Protein AF-A0ABD5VX25-F1 (afdb_monomer_lite)

Sequence (306 aa):
MTEQRTPVAWLDNSLGAVPLARVFALGGTVGLLASFLFVLYDVVGTVGDPTLFYPVVLATLLSATLLSRVLDLTGALVVTALLFVTGTGWHILTLDVNVDMLTLVSNNVELLTGESVLRIRQADVWALTVVPTPVFVTWYLALREHYLGAVVAGGGMLTYVVLTGDAGTTVTLLGVVSGAVVVAFGEIEVGGWPGAADQAVVVLAVMVLVPLAVTIVPGGAASPVSFLGDDTGTMEGAVISDDSSLDIVGEVEQTAEPRFVVTSEEPRLWRTGSYDRYTGGGWIRTGGPRRLLRPMWTDHAVQPER

Organism: NCBI:txid1510225

Secondary structure (DSSP, 8-state):
--------TT-S--S----HHHHHHHHHHHHHHHHHHHHHHHHHHHHS-GGGHHHHHHHHHHHHHHHTTT--HHHHHHHHHHHHHHHHHHHHHT-SS---HHHHHHHHHHHHTT--GGGSTTHHHHHHHHTHHHHHHHHHHHHTT-HHHHHHHHHHHHHHHHHTT-S-HHHHHHHHHHHHHHHHHHHHHHH-HHHHHHHHHHHHHHHHHHHHH----TTSSPPP--SSS----SHHHHHHH-SS-----S--------S-----SS----------EE-SS-EE----------------------

pLDDT: mean 74.51, std 20.91, range [29.89, 98.5]

Radius of gyration: 28.44 Å; chains: 1; bounding box: 94×40×113 Å

Structure (mmCIF, N/CA/C/O backbone):
data_AF-A0ABD5VX25-F1
#
_entry.id   AF-A0ABD5VX25-F1
#
loop_
_atom_site.group_PDB
_atom_site.id
_atom_site.type_symbol
_atom_site.label_atom_id
_atom_site.label_alt_id
_atom_site.label_comp_id
_atom_site.label_asym_id
_atom_site.label_entity_id
_atom_site.label_seq_id
_atom_site.pdbx_PDB_ins_code
_atom_site.Cartn_x
_atom_site.Cartn_y
_atom_site.Cartn_z
_atom_site.occupancy
_atom_site.B_iso_or_equiv
_atom_site.auth_seq_id
_atom_site.auth_comp_id
_atom_site.auth_asym_id
_atom_site.auth_atom_id
_atom_site.pdbx_PDB_model_num
ATOM 1 N N . MET A 1 1 ? 50.579 5.534 -45.722 1.00 42.78 1 MET A N 1
ATOM 2 C CA . MET A 1 1 ? 49.809 4.396 -45.183 1.00 42.78 1 MET A CA 1
ATOM 3 C C . MET A 1 1 ? 50.063 4.352 -43.690 1.00 42.78 1 MET A C 1
ATOM 5 O O . MET A 1 1 ? 51.115 3.897 -43.272 1.00 42.78 1 MET A O 1
ATOM 9 N N . THR A 1 2 ? 49.170 4.949 -42.909 1.00 46.69 2 THR A N 1
ATOM 10 C CA . THR A 1 2 ? 49.249 5.021 -41.445 1.00 46.69 2 THR A CA 1
ATOM 11 C C . THR A 1 2 ? 48.071 4.228 -40.897 1.00 46.69 2 THR A C 1
ATOM 13 O O . THR A 1 2 ? 46.926 4.644 -41.050 1.00 46.69 2 THR A O 1
ATOM 16 N N . GLU A 1 3 ? 48.355 3.052 -40.336 1.00 47.78 3 GLU A N 1
ATOM 17 C CA . GLU A 1 3 ? 47.376 2.206 -39.651 1.00 47.78 3 GLU A CA 1
ATOM 18 C C . GLU A 1 3 ? 46.790 2.954 -38.448 1.00 47.78 3 GLU A C 1
ATOM 20 O O . GLU A 1 3 ? 47.475 3.212 -37.456 1.00 47.78 3 GLU A O 1
ATOM 25 N N . GLN A 1 4 ? 45.502 3.284 -38.521 1.00 50.59 4 GLN A N 1
ATOM 26 C CA . GLN A 1 4 ? 44.707 3.602 -37.343 1.00 50.59 4 GLN A CA 1
ATOM 27 C C . GLN A 1 4 ? 44.446 2.301 -36.581 1.00 50.59 4 GLN A C 1
ATOM 29 O O . GLN A 1 4 ? 43.636 1.475 -36.996 1.00 50.59 4 GLN A O 1
ATOM 34 N N . ARG A 1 5 ? 45.128 2.117 -35.447 1.00 51.62 5 ARG A N 1
ATOM 35 C CA . ARG A 1 5 ? 44.731 1.121 -34.447 1.00 51.62 5 ARG A CA 1
ATOM 36 C C . ARG A 1 5 ? 43.443 1.598 -33.782 1.00 51.62 5 ARG A C 1
ATOM 38 O O . ARG A 1 5 ? 43.472 2.502 -32.953 1.00 51.62 5 ARG A O 1
ATOM 45 N N . THR A 1 6 ? 42.317 0.998 -34.145 1.00 53.91 6 THR A N 1
ATOM 46 C CA . THR A 1 6 ? 41.058 1.133 -33.406 1.00 53.91 6 THR A CA 1
ATOM 47 C C . THR A 1 6 ? 41.203 0.450 -32.042 1.00 53.91 6 THR A C 1
ATOM 49 O O . THR A 1 6 ? 41.536 -0.740 -32.014 1.00 53.91 6 THR A O 1
ATOM 52 N N . PRO A 1 7 ? 40.970 1.137 -30.910 1.00 51.41 7 PRO A N 1
ATOM 53 C CA . PRO A 1 7 ? 40.876 0.457 -29.630 1.00 51.41 7 PRO A CA 1
ATOM 54 C C . PRO A 1 7 ? 39.625 -0.427 -29.645 1.00 51.41 7 PRO A C 1
ATOM 56 O O . PRO A 1 7 ? 38.538 -0.012 -30.045 1.00 51.41 7 PRO A O 1
ATOM 59 N N . VAL A 1 8 ? 39.814 -1.683 -29.265 1.00 54.59 8 VAL A N 1
ATOM 60 C CA . VAL A 1 8 ? 38.782 -2.715 -29.193 1.00 54.59 8 VAL A CA 1
ATOM 61 C C . VAL A 1 8 ? 37.763 -2.356 -28.107 1.00 54.59 8 VAL A C 1
ATOM 63 O O . VAL A 1 8 ? 37.984 -2.594 -26.926 1.00 54.59 8 VAL A O 1
ATOM 66 N N . ALA A 1 9 ? 36.642 -1.775 -28.537 1.00 53.25 9 ALA A N 1
ATOM 67 C CA . ALA A 1 9 ? 35.513 -1.327 -27.717 1.00 53.25 9 ALA A CA 1
ATOM 68 C C . ALA A 1 9 ? 34.595 -2.464 -27.209 1.00 53.25 9 ALA A C 1
ATOM 70 O O . ALA A 1 9 ? 33.517 -2.200 -26.697 1.00 53.25 9 ALA A O 1
ATOM 71 N N . TRP A 1 10 ? 34.987 -3.732 -27.366 1.00 55.31 10 TRP A N 1
ATOM 72 C CA . TRP A 1 10 ? 34.177 -4.889 -26.956 1.00 55.31 10 TRP A CA 1
ATOM 73 C C . TRP A 1 10 ? 34.548 -5.447 -25.575 1.00 55.31 10 TRP A C 1
ATOM 75 O O . TRP A 1 10 ? 33.886 -6.357 -25.090 1.00 55.31 10 TRP A O 1
ATOM 85 N N . LEU A 1 11 ? 35.561 -4.876 -24.915 1.00 46.44 11 LEU A N 1
ATOM 86 C CA . LEU A 1 11 ? 35.837 -5.082 -23.485 1.00 46.44 11 LEU A CA 1
ATOM 87 C C . LEU A 1 11 ? 34.946 -4.188 -22.605 1.00 46.44 11 LEU A C 1
ATOM 89 O O . LEU A 1 11 ? 35.331 -3.801 -21.504 1.00 46.44 11 LEU A O 1
ATOM 93 N N . ASP A 1 12 ? 33.759 -3.846 -23.108 1.00 47.00 12 ASP A N 1
ATOM 94 C CA . ASP A 1 12 ? 32.721 -3.229 -22.305 1.00 47.00 12 ASP A CA 1
ATOM 95 C C . ASP A 1 12 ? 32.108 -4.308 -21.409 1.00 47.00 12 ASP A C 1
ATOM 97 O O . ASP A 1 12 ? 31.831 -5.437 -21.829 1.00 47.00 12 ASP A O 1
ATOM 101 N N . ASN A 1 13 ? 31.996 -3.955 -20.140 1.00 48.56 13 ASN A N 1
ATOM 102 C CA . ASN A 1 13 ? 31.915 -4.818 -18.970 1.00 48.56 13 ASN A CA 1
ATOM 103 C C . ASN A 1 13 ? 30.543 -5.525 -18.865 1.00 48.56 13 ASN A C 1
ATOM 105 O O . ASN A 1 13 ? 29.775 -5.322 -17.931 1.00 48.56 13 ASN A O 1
ATOM 109 N N . SER A 1 14 ? 30.210 -6.350 -19.854 1.00 44.00 14 SER A N 1
ATOM 110 C CA . SER A 1 14 ? 28.915 -7.016 -20.061 1.00 44.00 14 SER A CA 1
ATOM 111 C C . SER A 1 14 ? 28.748 -8.309 -19.248 1.00 44.00 14 SER A C 1
ATOM 113 O O . SER A 1 14 ? 27.984 -9.204 -19.610 1.00 44.00 14 SER A O 1
ATOM 115 N N . LEU A 1 15 ? 29.433 -8.405 -18.106 1.00 42.75 15 LEU A N 1
ATOM 116 C CA . LEU A 1 15 ? 29.249 -9.471 -17.124 1.00 42.75 15 LEU A CA 1
ATOM 117 C C . LEU A 1 15 ? 28.468 -8.937 -15.913 1.00 42.75 15 LEU A C 1
ATOM 119 O O . LEU A 1 15 ? 29.041 -8.444 -14.949 1.00 42.75 15 LEU A O 1
ATOM 123 N N . GLY A 1 16 ? 27.140 -9.072 -15.959 1.00 45.00 16 GLY A N 1
ATOM 124 C CA . GLY A 1 16 ? 26.307 -9.365 -14.782 1.00 45.00 16 GLY A CA 1
ATOM 125 C C . GLY A 1 16 ? 26.125 -8.303 -13.688 1.00 45.00 16 GLY A C 1
ATOM 126 O O . GLY A 1 16 ? 25.52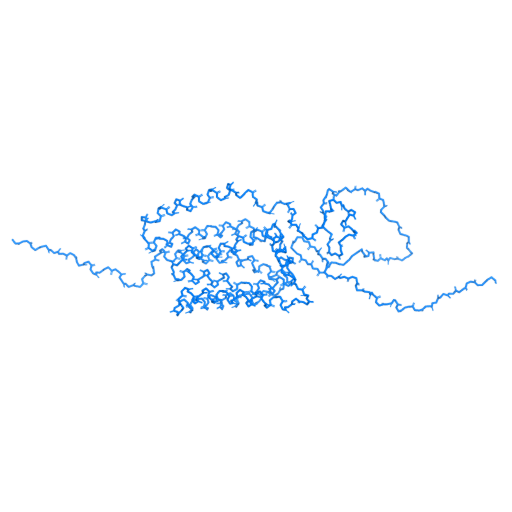5 -8.625 -12.663 1.00 45.00 16 GLY A O 1
ATOM 127 N N . ALA A 1 17 ? 26.597 -7.067 -13.854 1.00 54.12 17 ALA A N 1
ATOM 128 C CA . ALA A 1 17 ? 26.337 -6.011 -12.879 1.00 54.12 17 ALA A CA 1
ATOM 129 C C . ALA A 1 17 ? 24.896 -5.505 -13.030 1.00 54.12 17 ALA A C 1
ATOM 131 O O . ALA A 1 17 ? 24.545 -4.890 -14.037 1.00 54.12 17 ALA A O 1
ATOM 132 N N . VAL A 1 18 ? 24.056 -5.757 -12.023 1.00 62.62 18 VAL A N 1
ATOM 133 C CA . VAL A 1 18 ? 22.771 -5.063 -11.895 1.00 62.62 18 VAL A CA 1
ATOM 134 C C . VAL A 1 18 ? 23.066 -3.559 -11.950 1.00 62.62 18 VAL A C 1
ATOM 136 O O . VAL A 1 18 ? 23.925 -3.110 -11.183 1.00 62.62 18 VAL A O 1
ATOM 139 N N . PRO A 1 19 ? 22.426 -2.778 -12.844 1.00 83.06 19 PRO A N 1
ATOM 140 C CA . PRO A 1 19 ? 22.707 -1.355 -12.922 1.00 83.06 19 PRO A CA 1
ATOM 141 C C . PRO A 1 19 ? 22.475 -0.738 -11.543 1.00 83.06 19 PRO A C 1
ATOM 143 O O . PRO A 1 19 ? 21.466 -1.009 -10.893 1.00 83.06 19 PRO A O 1
ATOM 146 N N . LEU A 1 20 ? 23.430 0.071 -11.078 1.00 86.31 20 LEU A N 1
ATOM 147 C CA . LEU A 1 20 ? 23.407 0.695 -9.749 1.00 86.31 20 LEU A CA 1
ATOM 148 C C . LEU A 1 20 ? 22.066 1.408 -9.487 1.00 86.31 20 LEU A C 1
ATOM 150 O O . LEU A 1 20 ? 21.533 1.352 -8.382 1.00 86.31 20 LEU A O 1
ATOM 154 N N . ALA A 1 21 ? 21.490 2.004 -10.536 1.00 87.06 21 ALA A N 1
ATOM 155 C CA . ALA A 1 21 ? 20.167 2.614 -10.518 1.00 87.06 21 ALA A CA 1
ATOM 156 C C . ALA A 1 21 ? 19.061 1.628 -10.102 1.00 87.06 21 ALA A C 1
ATOM 158 O O . ALA A 1 21 ? 18.303 1.928 -9.185 1.00 87.06 21 ALA A O 1
ATOM 159 N N . ARG A 1 22 ? 19.031 0.412 -10.658 1.00 92.19 22 ARG A N 1
ATOM 160 C CA . ARG A 1 22 ? 18.066 -0.623 -10.255 1.00 92.19 22 ARG A CA 1
ATOM 161 C C . ARG A 1 22 ? 18.221 -1.013 -8.795 1.00 92.19 22 ARG A C 1
ATOM 163 O O . ARG A 1 22 ? 17.232 -1.207 -8.099 1.00 92.19 22 ARG A O 1
ATOM 170 N N . VAL A 1 23 ? 19.459 -1.123 -8.308 1.00 93.75 23 VAL A N 1
ATOM 171 C CA . VAL A 1 23 ? 19.715 -1.445 -6.894 1.00 93.75 23 VAL A CA 1
ATOM 172 C C . VAL A 1 23 ? 19.128 -0.366 -5.987 1.00 93.75 23 VAL A C 1
ATOM 174 O O . VAL A 1 23 ? 18.458 -0.694 -5.010 1.00 93.75 23 VAL A O 1
ATOM 177 N N . PHE A 1 24 ? 19.313 0.911 -6.329 1.00 93.19 24 PHE A N 1
ATOM 178 C CA . PHE A 1 24 ? 18.71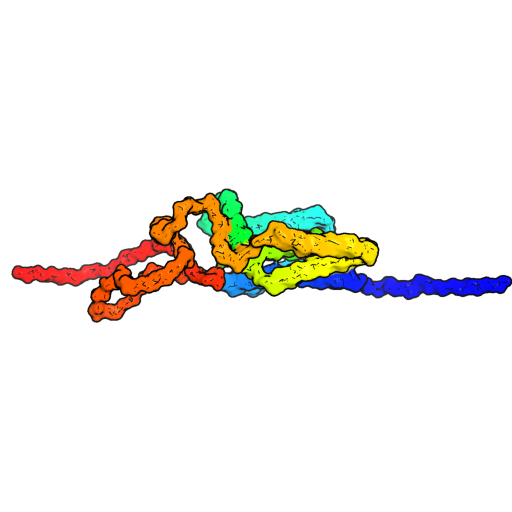3 2.013 -5.579 1.00 93.19 24 PHE A CA 1
ATOM 179 C C . PHE A 1 24 ? 17.190 2.064 -5.710 1.00 93.19 24 PHE A C 1
ATOM 181 O O . PHE A 1 24 ? 16.520 2.272 -4.702 1.00 93.19 24 PHE A O 1
ATOM 188 N N . ALA A 1 25 ? 16.627 1.811 -6.893 1.00 93.75 25 ALA A N 1
ATOM 189 C CA . ALA A 1 25 ? 15.179 1.771 -7.093 1.00 93.75 25 ALA A CA 1
ATOM 190 C C . ALA A 1 25 ? 14.525 0.637 -6.283 1.00 93.75 25 ALA A C 1
ATOM 192 O O . ALA A 1 25 ? 13.534 0.846 -5.580 1.00 93.75 25 ALA A O 1
ATOM 193 N N . LEU A 1 26 ? 15.114 -0.562 -6.291 1.00 97.19 26 LEU A N 1
ATOM 194 C CA . LEU A 1 26 ? 14.649 -1.680 -5.469 1.00 97.19 26 LEU A CA 1
ATOM 195 C C . LEU A 1 26 ? 14.874 -1.420 -3.974 1.00 97.19 26 LEU A C 1
ATOM 197 O O . LEU A 1 26 ? 14.000 -1.735 -3.171 1.00 97.19 26 LEU A O 1
ATOM 201 N N . GLY A 1 27 ? 15.991 -0.795 -3.594 1.00 97.44 27 GLY A N 1
ATOM 202 C CA . GLY A 1 27 ? 16.254 -0.372 -2.216 1.00 97.44 27 GLY A CA 1
ATOM 203 C C . GLY A 1 27 ? 15.223 0.638 -1.705 1.00 97.44 27 GLY A C 1
ATOM 204 O O . GLY A 1 27 ? 14.690 0.471 -0.610 1.00 97.44 27 GLY A O 1
ATOM 205 N N . GLY A 1 28 ? 14.864 1.628 -2.526 1.00 97.12 28 GLY A N 1
ATOM 206 C CA . GLY A 1 28 ? 13.758 2.544 -2.252 1.00 97.12 28 GLY A CA 1
ATOM 207 C C . GLY A 1 28 ? 12.422 1.808 -2.151 1.00 97.12 28 GLY A C 1
ATOM 208 O O . GLY A 1 28 ? 11.629 2.090 -1.262 1.00 97.12 28 GLY A O 1
ATOM 209 N N . THR A 1 29 ? 12.185 0.792 -2.984 1.00 98.19 29 THR A N 1
ATOM 210 C CA . THR A 1 29 ? 10.949 -0.004 -2.912 1.00 98.19 29 THR A CA 1
ATOM 211 C C . THR A 1 29 ? 10.870 -0.755 -1.582 1.00 98.19 29 THR A C 1
ATOM 213 O O . THR A 1 29 ? 9.823 -0.762 -0.941 1.00 98.19 29 THR A O 1
ATOM 216 N N . VAL A 1 30 ? 11.984 -1.331 -1.120 1.00 98.38 30 VAL A N 1
ATOM 217 C CA . VAL A 1 30 ? 12.076 -1.962 0.205 1.00 98.38 30 VAL A CA 1
ATOM 218 C C . VAL A 1 30 ? 11.839 -0.943 1.321 1.00 98.38 30 VAL A C 1
ATOM 220 O O . VAL A 1 30 ? 11.113 -1.254 2.259 1.00 98.38 30 VAL A O 1
ATOM 223 N N . GLY A 1 31 ? 12.385 0.271 1.217 1.00 98.12 31 GLY A N 1
ATOM 224 C CA . GLY A 1 31 ? 12.122 1.351 2.175 1.00 98.12 31 GLY A CA 1
ATOM 225 C C . GLY A 1 31 ? 10.644 1.760 2.229 1.00 98.12 31 GLY A C 1
ATOM 226 O O . GLY A 1 31 ? 10.083 1.926 3.312 1.00 98.12 31 GLY A O 1
ATOM 227 N N . LEU A 1 32 ? 9.981 1.834 1.071 1.00 98.06 32 LEU A N 1
ATOM 228 C CA . LEU A 1 32 ? 8.550 2.122 0.975 1.00 98.06 32 LEU A CA 1
ATOM 229 C C . LEU A 1 32 ? 7.717 0.991 1.591 1.00 98.06 32 LEU A C 1
ATOM 231 O O . LEU A 1 32 ? 6.839 1.264 2.405 1.00 98.06 32 LEU A O 1
ATOM 235 N N . LEU A 1 33 ? 8.026 -0.269 1.275 1.00 98.44 33 LEU A N 1
ATOM 236 C CA . LEU A 1 33 ? 7.395 -1.430 1.907 1.00 98.44 33 LEU A CA 1
ATOM 237 C C . LEU A 1 33 ? 7.589 -1.406 3.427 1.00 98.44 33 LEU A C 1
ATOM 239 O O . LEU A 1 33 ? 6.627 -1.553 4.172 1.00 98.44 33 LEU A O 1
ATOM 243 N N . ALA A 1 34 ? 8.818 -1.169 3.892 1.00 98.19 34 ALA A N 1
ATOM 244 C CA . ALA A 1 34 ? 9.141 -1.102 5.312 1.00 98.19 34 ALA A CA 1
ATOM 245 C C . ALA A 1 34 ? 8.331 -0.021 6.040 1.00 98.19 34 ALA A C 1
ATOM 247 O O . ALA A 1 34 ? 7.922 -0.253 7.174 1.00 98.19 34 ALA A O 1
ATOM 248 N N . SER A 1 35 ? 8.058 1.119 5.391 1.00 97.00 35 SER A N 1
ATOM 249 C CA . SER A 1 35 ? 7.295 2.210 6.004 1.00 97.00 35 SER A CA 1
ATOM 250 C C . SER A 1 35 ? 5.887 1.776 6.429 1.00 97.00 35 SER A C 1
ATOM 252 O O . SER A 1 35 ? 5.567 1.828 7.613 1.00 97.00 35 SER A O 1
ATOM 254 N N . PHE A 1 36 ? 5.061 1.258 5.517 1.00 96.50 36 PHE A N 1
ATOM 255 C CA . PHE A 1 36 ? 3.710 0.832 5.887 1.00 96.50 36 PHE A CA 1
ATOM 256 C C . PHE A 1 36 ? 3.699 -0.518 6.621 1.00 96.50 36 PHE A C 1
ATOM 258 O O . PHE A 1 36 ? 2.833 -0.745 7.462 1.00 96.50 36 PHE A O 1
ATOM 265 N N . LEU A 1 37 ? 4.660 -1.417 6.360 1.00 97.75 37 LEU A N 1
ATOM 266 C CA . LEU A 1 37 ? 4.751 -2.694 7.078 1.00 97.75 37 LEU A CA 1
ATOM 267 C C . LEU A 1 37 ? 5.100 -2.508 8.552 1.00 97.75 37 LEU A C 1
ATOM 269 O O . LEU A 1 37 ? 4.625 -3.287 9.371 1.00 97.75 37 LEU A O 1
ATOM 273 N N . PHE A 1 38 ? 5.888 -1.487 8.896 1.00 96.62 38 PHE A N 1
ATOM 274 C CA . PHE A 1 38 ? 6.164 -1.145 10.288 1.00 96.62 38 PHE A CA 1
ATOM 275 C C . PHE A 1 38 ? 4.873 -0.804 11.045 1.00 96.62 38 PHE A C 1
ATOM 277 O O . PHE A 1 38 ? 4.650 -1.323 12.133 1.00 96.62 38 PHE A O 1
ATOM 284 N N . VAL A 1 39 ? 3.989 -0.008 10.435 1.00 94.88 39 VAL A N 1
ATOM 285 C CA . VAL A 1 39 ? 2.696 0.367 11.034 1.00 94.88 39 VAL A CA 1
ATOM 286 C C . VAL A 1 39 ? 1.783 -0.847 11.178 1.00 94.88 39 VAL A C 1
ATOM 288 O O . VAL A 1 39 ? 1.228 -1.089 12.242 1.00 94.88 39 VAL A O 1
ATOM 291 N N . LEU A 1 40 ? 1.662 -1.665 10.129 1.00 95.06 40 LEU A N 1
ATOM 292 C CA . LEU A 1 40 ? 0.809 -2.858 10.171 1.00 95.06 40 LEU A CA 1
ATOM 293 C C . LEU A 1 40 ? 1.323 -3.907 11.164 1.00 95.06 40 LEU A C 1
ATOM 295 O O . LEU A 1 40 ? 0.523 -4.597 11.791 1.00 95.06 40 LEU A O 1
ATOM 299 N N . TYR A 1 41 ? 2.642 -4.017 11.332 1.00 94.94 41 TYR A N 1
ATOM 300 C CA . TYR A 1 41 ? 3.238 -4.853 12.368 1.00 94.94 41 TYR A CA 1
ATOM 301 C C . TYR A 1 41 ? 2.855 -4.366 13.768 1.00 94.94 41 TYR A C 1
ATOM 303 O O . TYR A 1 41 ? 2.479 -5.181 14.608 1.00 94.94 41 TYR A O 1
ATOM 311 N N . ASP A 1 42 ? 2.914 -3.054 14.006 1.00 91.75 42 ASP A N 1
ATOM 312 C CA . ASP A 1 42 ? 2.546 -2.453 15.290 1.00 91.75 42 ASP A CA 1
ATOM 313 C C . ASP A 1 42 ? 1.057 -2.661 15.611 1.00 91.75 42 ASP A C 1
ATOM 315 O O . ASP A 1 42 ? 0.704 -3.034 16.730 1.00 91.75 42 ASP A O 1
ATOM 319 N N . VAL A 1 43 ? 0.184 -2.562 14.600 1.00 90.31 43 VAL A N 1
ATOM 320 C CA . VAL A 1 43 ? -1.248 -2.890 14.718 1.00 90.31 43 VAL A CA 1
ATOM 321 C C . VAL A 1 43 ? -1.455 -4.340 15.170 1.00 90.31 43 VAL A C 1
ATOM 323 O O . VAL A 1 43 ? -2.187 -4.590 16.131 1.00 90.31 43 VAL A O 1
ATOM 326 N N . VAL A 1 44 ? -0.791 -5.306 14.521 1.00 91.88 44 VAL A N 1
ATOM 327 C CA . VAL A 1 44 ? -0.902 -6.728 14.897 1.00 91.88 44 VAL A CA 1
ATOM 328 C C . VAL A 1 44 ? -0.313 -6.980 16.285 1.00 91.88 44 VAL A C 1
ATOM 330 O O . VAL A 1 44 ? -0.931 -7.680 17.083 1.00 91.88 44 VAL A O 1
ATOM 333 N N . GLY A 1 45 ? 0.849 -6.399 16.592 1.00 89.44 45 GLY A N 1
ATOM 334 C CA . GLY A 1 45 ? 1.527 -6.561 17.880 1.00 89.44 45 GLY A CA 1
ATOM 335 C C . GLY A 1 45 ? 0.791 -5.921 19.059 1.00 89.44 45 GLY A C 1
ATOM 336 O O . GLY A 1 45 ? 0.937 -6.385 20.187 1.00 89.44 45 GLY A O 1
ATOM 337 N N . THR A 1 46 ? -0.019 -4.890 18.808 1.00 88.12 46 THR A N 1
ATOM 338 C CA . THR A 1 46 ? -0.820 -4.213 19.840 1.00 88.12 46 THR A CA 1
ATOM 339 C C . THR A 1 46 ? -2.070 -5.011 20.210 1.00 88.12 46 THR A C 1
ATOM 341 O O . THR A 1 46 ? -2.463 -5.038 21.377 1.00 88.12 46 THR A O 1
ATOM 344 N N . VAL A 1 47 ? -2.713 -5.658 19.233 1.00 85.69 47 VAL A N 1
ATOM 345 C CA . VAL A 1 47 ? -4.009 -6.336 19.432 1.00 85.69 47 VAL A CA 1
ATOM 346 C C . VAL A 1 47 ? -3.863 -7.843 19.652 1.00 85.69 47 VAL A C 1
ATOM 348 O O . VAL A 1 47 ? -4.689 -8.435 20.348 1.00 85.69 47 VAL A O 1
ATOM 351 N N . GLY A 1 48 ? -2.837 -8.472 19.078 1.00 83.94 48 GLY A N 1
ATOM 352 C CA . GLY A 1 48 ? -2.704 -9.926 19.028 1.00 83.94 48 GLY A CA 1
ATOM 353 C C . GLY A 1 48 ? -1.256 -10.413 18.970 1.00 83.94 48 GLY A C 1
ATOM 354 O O . GLY A 1 48 ? -0.357 -9.823 19.563 1.00 83.94 48 GLY A O 1
ATOM 355 N N . ASP A 1 49 ? -1.044 -11.543 18.290 1.00 86.31 49 ASP A N 1
ATOM 356 C CA . ASP A 1 49 ? 0.268 -12.184 18.155 1.00 86.31 49 ASP A CA 1
ATOM 357 C C . ASP A 1 49 ? 0.894 -11.896 16.771 1.00 86.31 49 ASP A C 1
ATOM 359 O O . ASP A 1 49 ? 0.367 -12.350 15.749 1.00 86.31 49 ASP A O 1
ATOM 363 N N . PRO A 1 50 ? 2.039 -11.187 16.699 1.00 90.19 50 PRO A N 1
ATOM 364 C CA . PRO A 1 50 ? 2.690 -10.851 15.437 1.00 90.19 50 PRO A CA 1
ATOM 365 C C . PRO A 1 50 ? 3.496 -11.999 14.805 1.00 90.19 50 PRO A C 1
ATOM 367 O O . PRO A 1 50 ? 4.111 -11.796 13.754 1.00 90.19 50 PRO A O 1
ATOM 370 N N . THR A 1 51 ? 3.509 -13.208 15.381 1.00 91.50 51 THR A N 1
ATOM 371 C CA . THR A 1 51 ? 4.274 -14.356 14.847 1.00 91.50 51 THR A CA 1
ATOM 372 C C . THR A 1 51 ? 3.963 -14.681 13.384 1.00 91.50 51 THR A C 1
ATOM 374 O O . THR A 1 51 ? 4.874 -15.015 12.622 1.00 91.50 51 THR A O 1
ATOM 377 N N . LEU A 1 52 ? 2.701 -14.549 12.964 1.00 92.62 52 LEU A N 1
ATOM 378 C CA . LEU A 1 52 ? 2.272 -14.825 11.589 1.00 92.62 52 LEU A CA 1
ATOM 379 C C . LEU A 1 52 ? 2.569 -13.688 10.603 1.00 92.62 52 LEU A C 1
ATOM 381 O O . LEU A 1 52 ? 2.546 -13.916 9.394 1.00 92.62 52 LEU A O 1
ATOM 385 N N . PHE A 1 53 ? 2.902 -12.485 11.073 1.00 95.06 53 PHE A N 1
ATOM 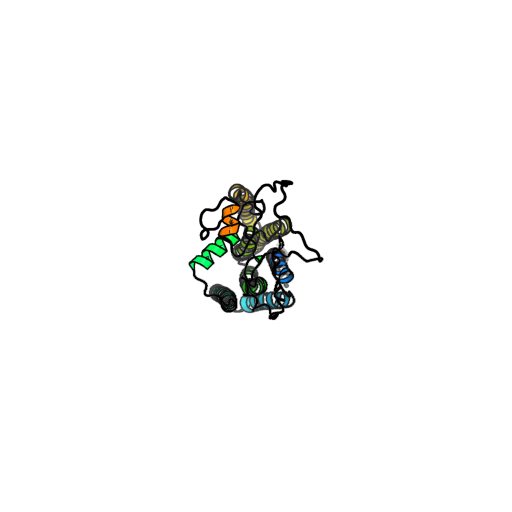386 C CA . PHE A 1 53 ? 3.112 -11.332 10.196 1.00 95.06 53 PHE A CA 1
ATOM 387 C C . PHE A 1 53 ? 4.314 -11.529 9.259 1.00 95.06 53 PHE A C 1
ATOM 389 O O . PHE A 1 53 ? 4.199 -11.412 8.037 1.00 95.06 53 PHE A O 1
ATOM 396 N N . TYR A 1 54 ? 5.467 -11.905 9.817 1.00 95.12 54 TYR A N 1
ATOM 397 C CA . TYR A 1 54 ? 6.697 -12.131 9.054 1.00 95.12 54 TYR A CA 1
ATOM 398 C C . TYR A 1 54 ? 6.576 -13.209 7.966 1.00 95.12 54 TYR A C 1
ATOM 400 O O . TYR A 1 54 ? 6.955 -12.923 6.825 1.00 95.12 54 TYR A O 1
ATOM 408 N N . PRO A 1 55 ? 6.068 -14.431 8.242 1.00 97.31 55 PRO A N 1
ATOM 409 C CA . PRO A 1 55 ? 5.939 -15.446 7.203 1.00 97.31 55 PRO A CA 1
ATOM 410 C C . PRO A 1 55 ? 4.945 -15.038 6.113 1.00 97.31 55 PRO A C 1
ATOM 412 O O . PRO A 1 55 ? 5.193 -15.358 4.954 1.00 97.31 55 PRO A O 1
ATOM 415 N N . VAL A 1 56 ? 3.878 -14.295 6.433 1.00 97.00 56 VAL A N 1
ATOM 416 C CA . VAL A 1 56 ? 2.927 -13.780 5.430 1.00 97.00 56 VAL A CA 1
ATOM 417 C C . VAL A 1 56 ? 3.601 -12.775 4.495 1.00 97.00 56 VAL A C 1
ATOM 419 O O . VAL A 1 56 ? 3.510 -12.915 3.272 1.00 97.00 56 VAL A O 1
ATOM 422 N N . VAL A 1 57 ? 4.334 -11.799 5.040 1.00 97.69 57 VAL A N 1
ATOM 423 C CA . VAL A 1 57 ? 5.092 -10.824 4.236 1.00 97.69 57 VAL A CA 1
ATOM 424 C C . VAL A 1 57 ? 6.128 -11.534 3.367 1.00 97.69 57 VAL A C 1
ATOM 426 O O . VAL A 1 57 ? 6.196 -11.294 2.161 1.00 97.69 57 VAL A O 1
ATOM 429 N N . LEU A 1 58 ? 6.906 -12.448 3.953 1.00 97.75 58 LEU A N 1
ATOM 430 C CA . LEU A 1 58 ? 7.947 -13.182 3.238 1.00 97.75 58 LEU A CA 1
ATOM 431 C C . LEU A 1 58 ? 7.357 -14.053 2.124 1.00 97.75 58 LEU A C 1
ATOM 433 O O . LEU A 1 58 ? 7.840 -14.008 0.994 1.00 97.75 58 LEU A O 1
ATOM 437 N N . ALA A 1 59 ? 6.290 -14.803 2.409 1.00 97.88 59 ALA A N 1
ATOM 438 C CA . ALA A 1 59 ? 5.592 -15.611 1.415 1.00 97.88 59 ALA A CA 1
ATOM 439 C C . ALA A 1 59 ? 5.050 -14.745 0.273 1.00 97.88 59 ALA A C 1
ATOM 441 O O . ALA A 1 59 ? 5.145 -15.137 -0.891 1.00 97.88 59 ALA A O 1
ATOM 442 N N . THR A 1 60 ? 4.548 -13.549 0.581 1.00 98.06 60 THR A N 1
ATOM 443 C CA . THR A 1 60 ? 4.055 -12.602 -0.424 1.00 98.06 60 THR A CA 1
ATOM 444 C C . THR A 1 60 ? 5.187 -12.074 -1.304 1.00 98.06 60 THR A C 1
ATOM 446 O O . THR A 1 60 ? 5.071 -12.108 -2.529 1.00 98.06 60 THR A O 1
ATOM 449 N N . LEU A 1 61 ? 6.309 -11.648 -0.717 1.00 98.12 61 LEU A N 1
ATOM 450 C CA . LEU A 1 61 ? 7.483 -11.180 -1.463 1.00 98.12 61 LEU A CA 1
ATOM 451 C C . LEU A 1 61 ? 8.066 -12.279 -2.356 1.00 98.12 61 LEU A C 1
ATOM 453 O O . LEU A 1 61 ? 8.388 -12.031 -3.522 1.00 98.12 61 LEU A O 1
ATOM 457 N N . LEU A 1 62 ? 8.165 -13.504 -1.837 1.00 97.94 62 LEU A N 1
ATOM 458 C CA . LEU A 1 62 ? 8.599 -14.668 -2.607 1.00 97.94 62 LEU A CA 1
ATOM 459 C C . LEU A 1 62 ? 7.630 -14.954 -3.755 1.00 97.94 62 LEU A C 1
ATOM 461 O O . LEU A 1 62 ? 8.069 -15.119 -4.892 1.00 97.94 62 LEU A O 1
ATOM 465 N N . SER A 1 63 ? 6.324 -14.934 -3.487 1.00 96.94 63 SER A N 1
ATOM 466 C CA . SER A 1 63 ? 5.289 -15.140 -4.504 1.00 96.94 63 SER A CA 1
ATOM 467 C C . SER A 1 63 ? 5.368 -14.079 -5.598 1.00 96.94 63 SER A C 1
ATOM 469 O O . SER A 1 63 ? 5.429 -14.433 -6.770 1.00 96.94 63 SER A O 1
ATOM 471 N N . ALA A 1 64 ? 5.468 -12.795 -5.250 1.00 96.94 64 ALA A N 1
ATOM 472 C CA . ALA A 1 64 ? 5.659 -11.705 -6.208 1.00 96.94 64 ALA A CA 1
ATOM 473 C C . ALA A 1 64 ? 6.955 -11.864 -7.024 1.00 96.94 64 ALA A C 1
ATOM 475 O O . ALA A 1 64 ? 6.964 -11.645 -8.235 1.00 96.94 64 ALA A O 1
ATOM 476 N N . THR A 1 65 ? 8.041 -12.319 -6.396 1.00 97.50 65 THR A N 1
ATOM 477 C CA . THR A 1 65 ? 9.322 -12.567 -7.078 1.00 97.50 65 THR A CA 1
ATOM 478 C C . THR A 1 65 ? 9.254 -13.748 -8.049 1.00 97.50 65 THR A C 1
ATOM 480 O O . THR A 1 65 ? 9.872 -13.714 -9.113 1.00 97.50 65 THR A O 1
ATOM 483 N N . LEU A 1 66 ? 8.511 -14.800 -7.709 1.00 97.06 66 LEU A N 1
ATOM 484 C CA . LEU A 1 66 ? 8.301 -15.954 -8.584 1.00 97.06 66 LEU A CA 1
ATOM 485 C C . LEU A 1 66 ? 7.342 -15.605 -9.729 1.00 97.06 66 LEU A C 1
ATOM 487 O O . LEU A 1 66 ? 7.646 -15.860 -10.893 1.00 97.06 66 LEU A O 1
ATOM 491 N N . LEU A 1 67 ? 6.217 -14.970 -9.402 1.00 95.56 67 LEU A N 1
ATOM 492 C CA . LEU A 1 67 ? 5.160 -14.618 -10.346 1.00 95.56 67 LEU A CA 1
ATOM 493 C C . LEU A 1 67 ? 5.590 -13.516 -11.317 1.00 95.56 67 LEU A C 1
ATOM 495 O O . LEU A 1 67 ? 5.157 -13.549 -12.464 1.00 95.56 67 LEU A O 1
ATOM 499 N N . SER A 1 68 ? 6.500 -12.610 -10.938 1.00 94.62 68 SER A N 1
ATOM 500 C CA . SER A 1 68 ? 7.066 -11.608 -11.862 1.00 94.62 68 SER A CA 1
ATOM 501 C C . SER A 1 68 ? 7.805 -12.212 -13.053 1.00 94.62 68 SER A C 1
ATOM 503 O O . SER A 1 68 ? 7.929 -11.555 -14.086 1.00 94.62 68 SER A O 1
ATOM 505 N N . ARG A 1 69 ? 8.242 -13.474 -12.968 1.00 93.44 69 ARG A N 1
ATOM 506 C CA . ARG A 1 69 ? 8.872 -14.175 -14.096 1.00 93.44 69 ARG A CA 1
ATOM 507 C C . ARG A 1 69 ? 7.883 -14.841 -15.048 1.00 93.44 69 ARG A C 1
ATOM 509 O O . ARG A 1 69 ? 8.267 -15.153 -16.169 1.00 93.44 69 ARG A O 1
ATOM 516 N N . VAL A 1 70 ? 6.653 -15.094 -14.604 1.00 94.94 70 VAL A N 1
ATOM 517 C CA . VAL A 1 70 ? 5.685 -15.937 -15.329 1.00 94.94 70 VAL A CA 1
ATOM 518 C C . VAL A 1 70 ? 4.468 -15.140 -15.784 1.00 94.94 70 VAL A C 1
ATOM 520 O O . VAL A 1 70 ? 3.979 -15.353 -16.889 1.00 94.94 70 VAL A O 1
ATOM 523 N N . LEU A 1 71 ? 3.979 -14.224 -14.948 1.00 93.75 71 LEU A N 1
ATOM 524 C CA . LEU A 1 71 ? 2.798 -13.424 -15.239 1.00 93.75 71 LEU A CA 1
ATOM 525 C C . LEU A 1 71 ? 3.143 -12.183 -16.060 1.00 93.75 71 LEU A C 1
ATOM 527 O O . LEU A 1 71 ? 4.233 -11.614 -15.970 1.00 93.75 71 LEU A O 1
ATOM 531 N N . ASP A 1 72 ? 2.182 -11.760 -16.867 1.00 94.38 72 ASP A N 1
ATOM 532 C CA . ASP A 1 72 ? 2.129 -10.430 -17.450 1.00 94.38 72 ASP A CA 1
ATOM 533 C C . ASP A 1 72 ? 1.461 -9.440 -16.478 1.00 94.38 72 ASP A C 1
ATOM 535 O O . ASP A 1 72 ? 1.063 -9.780 -15.360 1.00 94.38 72 ASP A O 1
ATOM 539 N N . LEU A 1 73 ? 1.377 -8.168 -16.873 1.00 92.38 73 LEU A N 1
ATOM 540 C CA . LEU A 1 73 ? 0.788 -7.131 -16.024 1.00 92.38 73 LEU A CA 1
ATOM 541 C C . LEU A 1 73 ? -0.691 -7.421 -15.717 1.00 92.38 73 LEU A C 1
ATOM 543 O O . LEU A 1 73 ? -1.120 -7.259 -14.577 1.00 92.38 73 LEU A O 1
ATOM 547 N N . THR A 1 74 ? -1.448 -7.919 -16.700 1.00 94.19 74 THR A N 1
ATOM 548 C CA . THR A 1 74 ? -2.858 -8.292 -16.528 1.00 94.19 74 THR A CA 1
ATOM 549 C C . THR A 1 74 ? -3.019 -9.406 -15.498 1.00 94.19 74 THR A C 1
ATOM 551 O O . THR A 1 74 ? -3.825 -9.274 -14.578 1.00 94.19 74 THR A O 1
ATOM 554 N N . GLY A 1 75 ? -2.223 -10.475 -15.594 1.00 95.19 75 GLY A N 1
ATOM 555 C CA . GLY A 1 75 ? -2.244 -11.570 -14.629 1.00 95.19 75 GLY A CA 1
ATOM 556 C C . GLY A 1 75 ? -1.930 -11.104 -13.208 1.00 95.19 75 GLY A C 1
ATOM 557 O O . GLY A 1 75 ? -2.593 -11.519 -12.259 1.00 95.19 75 GLY A O 1
ATOM 558 N N . ALA A 1 76 ? -0.977 -10.188 -13.041 1.00 93.25 76 ALA A N 1
ATOM 559 C CA . ALA A 1 76 ? -0.658 -9.638 -11.728 1.00 93.25 76 ALA A CA 1
ATOM 560 C C . ALA A 1 76 ? -1.765 -8.752 -11.147 1.00 93.25 76 ALA A C 1
ATOM 562 O O . ALA A 1 76 ? -2.013 -8.808 -9.941 1.00 93.25 76 ALA A O 1
ATOM 563 N N . LEU A 1 77 ? -2.469 -7.980 -11.979 1.00 94.38 77 LEU A N 1
ATOM 564 C CA . LEU A 1 77 ? -3.647 -7.227 -11.542 1.00 94.38 77 LEU A CA 1
ATOM 565 C C . LEU A 1 77 ? -4.776 -8.163 -11.100 1.00 94.38 77 LEU A C 1
ATOM 567 O O . LEU A 1 77 ? -5.407 -7.905 -10.078 1.00 94.38 77 LEU A O 1
ATOM 571 N N . VAL A 1 78 ? -4.980 -9.286 -11.799 1.00 97.06 78 VAL A N 1
ATOM 572 C CA . VAL A 1 78 ? -5.940 -10.322 -11.382 1.00 97.06 78 VAL A CA 1
ATOM 573 C C . VAL A 1 78 ? -5.541 -10.933 -10.038 1.00 97.06 78 VAL A C 1
ATOM 575 O O . VAL A 1 78 ? -6.388 -11.048 -9.156 1.00 97.06 78 VAL A O 1
ATOM 578 N N . VAL A 1 79 ? -4.264 -11.279 -9.839 1.00 96.94 79 VAL A N 1
ATOM 579 C CA . VAL A 1 79 ? -3.773 -11.792 -8.545 1.00 96.94 79 VAL A CA 1
ATOM 580 C C . VAL A 1 79 ? -3.959 -10.759 -7.437 1.00 96.94 79 VAL A C 1
ATOM 582 O O . VAL A 1 79 ? -4.424 -11.106 -6.358 1.00 96.94 79 VAL A O 1
ATOM 585 N N . THR A 1 80 ? -3.657 -9.491 -7.707 1.00 96.12 80 THR A N 1
ATOM 586 C CA . THR A 1 80 ? -3.844 -8.392 -6.748 1.00 96.12 80 THR A CA 1
ATOM 587 C C . THR A 1 80 ? -5.316 -8.249 -6.360 1.00 96.12 80 THR A C 1
ATOM 589 O O . THR A 1 80 ? -5.636 -8.193 -5.176 1.00 96.12 80 THR A O 1
ATOM 592 N N . ALA A 1 81 ? -6.223 -8.259 -7.341 1.00 96.75 81 ALA A N 1
ATOM 593 C CA . ALA A 1 81 ? -7.660 -8.210 -7.094 1.00 96.75 81 ALA A CA 1
ATOM 594 C C . ALA A 1 81 ? -8.143 -9.430 -6.296 1.00 96.75 81 ALA A C 1
ATOM 596 O O . ALA A 1 81 ? -8.953 -9.287 -5.385 1.00 96.75 81 ALA A O 1
ATOM 597 N N . LEU A 1 82 ? -7.618 -10.621 -6.592 1.00 97.44 82 LEU A N 1
ATOM 598 C CA . LEU A 1 82 ? -7.962 -11.843 -5.871 1.00 97.44 82 LEU A CA 1
ATOM 599 C C . LEU A 1 82 ? -7.459 -11.808 -4.426 1.00 97.44 82 LEU A C 1
ATOM 601 O O . LEU A 1 82 ? -8.215 -12.177 -3.531 1.00 97.44 82 LEU A O 1
ATOM 605 N N . LEU A 1 83 ? -6.230 -11.343 -4.181 1.00 96.62 83 LEU A N 1
ATOM 606 C CA . LEU A 1 83 ? -5.692 -11.150 -2.831 1.00 96.62 83 LEU A CA 1
ATOM 607 C C . LEU A 1 83 ? -6.542 -10.155 -2.039 1.00 96.62 83 LEU A C 1
ATOM 609 O O . LEU A 1 83 ? -6.900 -10.448 -0.902 1.00 96.62 83 LEU A O 1
ATOM 613 N N . PHE A 1 84 ? -6.933 -9.040 -2.661 1.00 94.06 84 PHE A N 1
ATOM 614 C CA . PHE A 1 84 ? -7.789 -8.039 -2.034 1.00 94.06 84 PHE A CA 1
ATOM 615 C C . PHE A 1 84 ? -9.160 -8.618 -1.669 1.00 94.06 84 PHE A C 1
ATOM 617 O O . PHE A 1 84 ? -9.552 -8.605 -0.507 1.00 94.06 84 PHE A O 1
ATOM 624 N N . VAL A 1 85 ? -9.866 -9.202 -2.644 1.00 95.12 85 VAL A N 1
ATOM 625 C CA . VAL A 1 85 ? -11.209 -9.768 -2.440 1.00 95.12 85 VAL A CA 1
ATOM 626 C C . VAL A 1 85 ? -11.181 -10.919 -1.438 1.00 95.12 85 VAL A C 1
ATOM 628 O O . VAL A 1 85 ? -12.053 -10.998 -0.576 1.00 95.12 85 VAL A O 1
ATOM 631 N N . THR A 1 86 ? -10.181 -11.798 -1.516 1.00 94.19 86 THR A N 1
ATOM 632 C CA . THR A 1 86 ? -10.060 -12.936 -0.595 1.00 94.19 86 THR A CA 1
ATOM 633 C C . THR A 1 86 ? -9.703 -12.464 0.809 1.00 94.19 86 THR A C 1
ATOM 635 O O . THR A 1 86 ? -10.294 -12.950 1.766 1.00 94.19 86 THR A O 1
ATOM 638 N N . GLY A 1 87 ? -8.787 -11.502 0.948 1.00 91.75 87 GLY A N 1
ATOM 639 C CA . GLY A 1 87 ? -8.394 -10.944 2.240 1.00 91.75 87 GLY A CA 1
ATOM 640 C C . GLY A 1 87 ? -9.550 -10.223 2.930 1.00 91.75 87 GLY A C 1
ATOM 641 O O . GLY A 1 87 ? -9.919 -10.572 4.051 1.00 91.75 87 GLY A O 1
ATOM 642 N N . THR A 1 88 ? -10.191 -9.281 2.234 1.00 86.69 88 THR A N 1
ATOM 643 C CA . THR A 1 88 ? -11.362 -8.564 2.755 1.00 86.69 88 THR A CA 1
ATOM 644 C C . THR A 1 88 ? -12.533 -9.510 3.015 1.00 86.69 88 THR A C 1
ATOM 646 O O . THR A 1 88 ? -13.172 -9.418 4.059 1.00 86.69 88 THR A O 1
ATOM 649 N N . GLY A 1 89 ? -12.797 -10.457 2.110 1.00 88.44 89 GLY A N 1
ATOM 650 C CA . GLY A 1 89 ? -13.845 -11.461 2.286 1.00 88.44 89 GLY A CA 1
ATOM 651 C C . GLY A 1 89 ? -13.597 -12.346 3.505 1.00 88.44 89 GLY A C 1
ATOM 652 O O . GLY A 1 89 ? -14.511 -12.563 4.294 1.00 88.44 89 GLY A O 1
ATOM 653 N N . TRP A 1 90 ? -12.357 -12.798 3.710 1.00 91.06 90 TRP A N 1
ATOM 654 C CA . TRP A 1 90 ? -11.976 -13.573 4.890 1.00 91.06 90 TRP A CA 1
ATOM 655 C C . TRP A 1 90 ? -12.209 -12.787 6.177 1.00 91.06 90 TRP A C 1
ATOM 657 O O . TRP A 1 90 ? -12.818 -13.312 7.102 1.00 91.06 90 TRP A O 1
ATOM 667 N N . HIS A 1 91 ? -11.791 -11.521 6.214 1.00 86.25 91 HIS A N 1
ATOM 668 C CA . HIS A 1 91 ? -12.023 -10.655 7.364 1.00 86.25 91 HIS A CA 1
ATOM 669 C C . HIS A 1 91 ? -13.516 -10.470 7.664 1.00 86.25 91 HIS A C 1
ATOM 671 O O . HIS A 1 91 ? -13.927 -10.581 8.810 1.00 86.25 91 HIS A O 1
ATOM 677 N N . ILE A 1 92 ? -14.354 -10.243 6.648 1.00 86.25 92 ILE A N 1
ATOM 678 C CA . ILE A 1 92 ? -15.804 -10.097 6.849 1.00 86.25 92 ILE A CA 1
ATOM 679 C C . ILE A 1 92 ? -16.415 -11.391 7.398 1.00 86.25 92 ILE A C 1
ATOM 681 O O . ILE A 1 92 ? -17.263 -11.338 8.282 1.00 86.25 92 ILE A O 1
ATOM 685 N N . LEU A 1 93 ? -15.965 -12.554 6.920 1.00 86.50 93 LEU A N 1
ATOM 686 C CA . LEU A 1 93 ? -16.459 -13.854 7.382 1.00 86.50 93 LEU A CA 1
ATOM 687 C C . LEU A 1 93 ? -16.086 -14.169 8.838 1.00 86.50 93 LEU A C 1
ATOM 689 O O . LEU A 1 93 ? -16.762 -14.988 9.457 1.00 86.50 93 LEU A O 1
ATOM 693 N N . THR A 1 94 ? -15.042 -13.546 9.398 1.00 86.62 94 THR A N 1
ATOM 694 C CA . THR A 1 94 ? -14.699 -13.692 10.823 1.00 86.62 94 THR A CA 1
ATOM 695 C C . THR A 1 94 ? -15.503 -12.761 11.734 1.00 86.62 94 THR A C 1
ATOM 697 O O . THR A 1 94 ? -15.433 -12.896 12.959 1.00 86.62 94 THR A O 1
ATOM 700 N N . LEU A 1 95 ? -16.277 -11.828 11.166 1.00 83.56 95 LEU A N 1
ATOM 701 C CA . LEU A 1 95 ? -17.193 -10.969 11.909 1.00 83.56 95 LEU A CA 1
ATOM 702 C C . LEU A 1 95 ? -18.536 -11.692 12.090 1.00 83.56 95 LEU A C 1
ATOM 704 O O . LEU A 1 95 ? -19.254 -11.940 11.129 1.00 83.56 95 LEU A O 1
ATOM 708 N N . ASP A 1 96 ? -18.945 -11.939 13.336 1.00 75.81 96 ASP A N 1
ATOM 709 C CA . ASP A 1 96 ? -20.263 -12.521 13.664 1.00 75.81 96 ASP A CA 1
ATOM 710 C C . ASP A 1 96 ? -21.447 -11.541 13.461 1.00 75.81 96 ASP A C 1
ATOM 712 O O . ASP A 1 96 ? -22.446 -11.585 14.181 1.00 75.81 96 ASP A O 1
ATOM 716 N N . VAL A 1 97 ? -21.335 -10.578 12.541 1.00 75.50 97 VAL A N 1
ATOM 717 C CA . VAL A 1 97 ? -22.315 -9.501 12.335 1.00 75.50 97 VAL A CA 1
ATOM 718 C C . VAL A 1 97 ? -22.575 -9.316 10.848 1.00 75.50 97 VAL A C 1
ATOM 720 O O . VAL A 1 97 ? -21.658 -9.362 10.035 1.00 75.50 97 VAL A O 1
ATOM 723 N N . ASN A 1 98 ? -23.837 -9.073 10.496 1.00 74.81 98 ASN A N 1
ATOM 724 C CA . ASN A 1 98 ? -24.218 -8.766 9.126 1.00 74.81 98 ASN A CA 1
ATOM 725 C C . ASN A 1 98 ? -23.818 -7.319 8.807 1.00 74.81 98 ASN A C 1
ATOM 727 O O . ASN A 1 98 ? -24.328 -6.393 9.439 1.00 74.81 98 ASN A O 1
ATOM 731 N N . VAL A 1 99 ? -22.890 -7.128 7.871 1.00 73.50 99 VAL A N 1
ATOM 732 C CA . VAL A 1 99 ? -22.349 -5.804 7.537 1.00 73.50 99 VAL A CA 1
ATOM 733 C C . VAL A 1 99 ? -22.981 -5.308 6.239 1.00 73.50 99 VAL A C 1
ATOM 735 O O . VAL A 1 99 ? -22.887 -5.978 5.213 1.00 73.50 99 VAL A O 1
ATOM 738 N N . ASP A 1 100 ? -23.631 -4.144 6.282 1.00 82.69 100 ASP A N 1
ATOM 739 C CA . ASP A 1 100 ? -24.159 -3.485 5.084 1.00 82.69 100 ASP A CA 1
ATOM 740 C C . ASP A 1 100 ? -23.054 -2.694 4.357 1.00 82.69 100 ASP A C 1
ATOM 742 O O . ASP A 1 100 ? -22.097 -2.209 4.969 1.00 82.69 100 ASP A O 1
ATOM 746 N N . MET A 1 101 ? -23.192 -2.535 3.039 1.00 80.31 101 MET A N 1
ATOM 747 C CA . MET A 1 101 ? -22.226 -1.835 2.190 1.00 80.31 101 MET A CA 1
ATOM 748 C C . MET A 1 101 ? -22.085 -0.361 2.586 1.00 80.31 101 MET A C 1
ATOM 750 O O . MET A 1 101 ? -20.978 0.174 2.585 1.00 80.31 101 MET A O 1
ATOM 754 N N . LEU A 1 102 ? -23.187 0.294 2.967 1.00 82.12 102 LEU A N 1
ATOM 755 C CA . LEU A 1 102 ? -23.156 1.682 3.436 1.00 82.12 102 LEU A CA 1
ATOM 756 C C . LEU A 1 102 ? -22.359 1.827 4.735 1.00 82.12 102 LEU A C 1
ATOM 758 O O . LEU A 1 102 ? -21.567 2.758 4.866 1.00 82.12 102 LEU A O 1
ATOM 762 N N . THR A 1 103 ? -22.501 0.876 5.660 1.00 81.50 103 THR A N 1
ATOM 763 C CA . THR A 1 103 ? -21.719 0.841 6.901 1.00 81.50 103 THR A CA 1
ATOM 764 C C . THR A 1 103 ? -20.236 0.633 6.614 1.00 81.50 103 THR A C 1
ATOM 766 O O . THR A 1 103 ? -19.405 1.330 7.185 1.00 81.50 103 THR A O 1
ATOM 769 N N . LEU A 1 104 ? -19.883 -0.266 5.686 1.00 80.50 104 LEU A N 1
ATOM 770 C CA . LEU A 1 104 ? -18.486 -0.451 5.277 1.00 80.50 104 LEU A CA 1
ATOM 771 C C . LEU A 1 104 ? -17.880 0.842 4.730 1.00 80.50 104 LEU A C 1
ATOM 773 O O . LEU A 1 104 ? -16.759 1.190 5.097 1.00 80.50 104 LEU A O 1
ATOM 777 N N . VAL A 1 105 ? -18.609 1.559 3.873 1.00 84.00 105 VAL A N 1
ATOM 778 C CA . VAL A 1 105 ? -18.132 2.824 3.301 1.00 84.00 105 VAL A CA 1
ATOM 779 C C . VAL A 1 105 ? -17.989 3.891 4.385 1.00 84.00 105 VAL A C 1
ATOM 781 O O . VAL A 1 105 ? -16.927 4.498 4.462 1.00 84.00 105 VAL A O 1
ATOM 784 N N . SER A 1 106 ? -18.991 4.078 5.253 1.00 78.81 106 SER A N 1
ATOM 785 C CA . SER A 1 106 ? -18.925 5.058 6.351 1.00 78.81 106 SER A CA 1
ATOM 786 C C . SER A 1 106 ? -17.736 4.795 7.269 1.00 78.81 106 SER A C 1
ATOM 788 O O . SER A 1 106 ? -16.944 5.700 7.510 1.00 78.81 106 SER A O 1
ATOM 790 N N . ASN A 1 107 ? -17.545 3.542 7.690 1.00 81.50 107 ASN A N 1
ATOM 791 C CA . ASN A 1 107 ? -16.430 3.161 8.554 1.00 81.50 107 ASN A CA 1
ATOM 792 C C . ASN A 1 107 ? -15.076 3.435 7.884 1.00 81.50 107 ASN A C 1
ATOM 794 O O . ASN A 1 107 ? -14.131 3.846 8.545 1.00 81.50 107 ASN A O 1
ATOM 798 N N . ASN A 1 108 ? -14.960 3.232 6.566 1.00 83.19 108 ASN A N 1
ATOM 799 C CA . ASN A 1 108 ? -13.731 3.574 5.847 1.00 83.19 108 ASN A CA 1
ATOM 800 C C . ASN A 1 108 ? -13.506 5.089 5.777 1.00 83.19 108 ASN A C 1
ATOM 802 O O . ASN A 1 108 ? -12.361 5.520 5.844 1.00 83.19 108 ASN A O 1
ATOM 806 N N . VAL A 1 109 ? -14.557 5.905 5.654 1.00 81.88 109 VAL A N 1
ATOM 807 C CA . VAL A 1 109 ? -14.398 7.367 5.681 1.00 81.88 109 VAL A CA 1
ATOM 808 C C . VAL A 1 109 ? -14.005 7.852 7.078 1.00 81.88 109 VAL A C 1
ATOM 810 O O . VAL A 1 109 ? -13.132 8.709 7.191 1.00 81.88 109 VAL A O 1
ATOM 813 N N . GLU A 1 110 ? -14.571 7.270 8.135 1.00 81.88 110 GLU A N 1
ATOM 814 C CA . GLU A 1 110 ? -14.164 7.539 9.521 1.00 81.88 110 GLU A CA 1
ATOM 815 C C . GLU A 1 110 ? -12.671 7.230 9.713 1.00 81.88 110 GLU A C 1
ATOM 817 O O . GLU A 1 110 ? -11.914 8.100 10.143 1.00 81.88 110 GLU A O 1
ATOM 822 N N . LEU A 1 111 ? -12.212 6.053 9.264 1.00 81.88 111 LEU A N 1
ATOM 823 C CA . LEU A 1 111 ? -10.784 5.700 9.241 1.00 81.88 111 LEU A CA 1
ATOM 824 C C . LEU A 1 111 ? -9.957 6.737 8.474 1.00 81.88 111 LEU A C 1
ATOM 826 O O . LEU A 1 111 ? -9.003 7.294 9.002 1.00 81.88 111 LEU A O 1
ATOM 830 N N . LEU A 1 112 ? -10.353 7.081 7.249 1.00 82.81 112 LEU A N 1
ATOM 831 C CA . LEU A 1 112 ? -9.626 8.042 6.412 1.00 82.81 112 LEU A CA 1
ATOM 832 C C . LEU A 1 112 ? -9.650 9.492 6.932 1.00 82.81 112 LEU A C 1
ATOM 834 O O . LEU A 1 112 ? -8.935 10.336 6.391 1.00 82.81 112 LEU A O 1
ATOM 838 N N . THR A 1 113 ? -10.466 9.802 7.939 1.00 79.69 113 THR A N 1
ATOM 839 C CA . THR A 1 113 ? -10.554 11.141 8.544 1.00 79.69 113 THR A CA 1
ATOM 840 C C . THR A 1 113 ? -9.867 11.235 9.904 1.00 79.69 113 THR A C 1
ATOM 842 O O . THR A 1 113 ? -9.944 12.283 10.540 1.00 79.69 113 THR A O 1
ATOM 845 N N . GLY A 1 114 ? -9.132 10.194 10.309 1.00 70.06 114 GLY A N 1
ATOM 846 C CA . GLY A 1 114 ? -8.298 10.199 11.511 1.00 70.06 114 GLY A CA 1
ATOM 847 C C . GLY A 1 114 ? -8.630 9.106 12.518 1.00 70.06 114 GLY A C 1
ATOM 848 O O . GLY A 1 114 ? -7.984 9.047 13.562 1.00 70.06 114 GLY A O 1
ATOM 849 N N . GLU A 1 115 ? -9.616 8.249 12.245 1.00 79.25 115 GLU A N 1
ATOM 850 C CA . GLU A 1 115 ? -9.895 7.114 13.117 1.00 79.25 115 GLU A CA 1
ATOM 851 C C . GLU A 1 115 ? -8.830 6.020 12.943 1.00 79.25 115 GLU A C 1
ATOM 853 O O . GLU A 1 115 ? -8.514 5.606 11.825 1.00 79.25 115 GLU A O 1
ATOM 858 N N . SER A 1 116 ? -8.298 5.521 14.061 1.00 83.50 116 SER A N 1
ATOM 859 C CA . SER A 1 116 ? -7.241 4.507 14.039 1.00 83.50 116 SER A CA 1
ATOM 860 C C . SER A 1 116 ? -7.754 3.164 13.529 1.00 83.50 116 SER A C 1
ATOM 862 O O . SER A 1 116 ? -8.829 2.680 13.902 1.00 83.50 116 SER A O 1
ATOM 864 N N . VAL A 1 117 ? -6.905 2.480 12.760 1.00 84.06 117 VAL A N 1
ATOM 865 C CA . VAL A 1 117 ? -7.106 1.094 12.320 1.00 84.06 117 VAL A CA 1
ATOM 866 C C . VAL A 1 117 ? -7.333 0.141 13.501 1.00 84.06 117 VAL A C 1
ATOM 868 O O . VAL A 1 117 ? -8.005 -0.880 13.352 1.00 84.06 117 VAL A O 1
ATOM 871 N N . LEU A 1 118 ? -6.855 0.469 14.705 1.00 80.88 118 LEU A N 1
ATOM 872 C CA . LEU A 1 118 ? -7.082 -0.333 15.912 1.00 80.88 118 LEU A CA 1
ATOM 873 C C . LEU A 1 118 ? -8.567 -0.429 16.311 1.00 80.88 118 LEU A C 1
ATOM 875 O O . LEU A 1 118 ? -8.957 -1.376 17.015 1.00 80.88 118 LEU A O 1
ATOM 879 N N . ARG A 1 119 ? -9.416 0.499 15.841 1.00 79.88 119 ARG A N 1
ATOM 880 C CA . ARG A 1 119 ? -10.875 0.453 16.038 1.00 79.88 119 ARG A CA 1
ATOM 881 C C . ARG A 1 119 ? -11.548 -0.623 15.188 1.00 79.88 119 ARG A C 1
ATOM 883 O O . ARG A 1 119 ? -12.637 -1.080 15.542 1.00 79.88 119 ARG A O 1
ATOM 890 N N . ILE A 1 120 ? -10.888 -1.108 14.133 1.00 82.50 120 ILE A N 1
ATOM 891 C CA . ILE A 1 120 ? -11.377 -2.243 13.349 1.00 82.50 120 ILE A CA 1
ATOM 892 C C . ILE A 1 120 ? -11.499 -3.465 14.267 1.00 82.50 120 ILE A C 1
ATOM 894 O O . ILE A 1 120 ? -10.561 -3.869 14.967 1.00 82.50 120 ILE A O 1
ATOM 898 N N . ARG A 1 121 ? -12.684 -4.084 14.281 1.00 81.00 121 ARG A N 1
ATOM 899 C CA . ARG A 1 121 ? -12.900 -5.337 15.014 1.00 81.00 121 ARG A CA 1
ATOM 900 C C . ARG A 1 121 ? -11.953 -6.390 14.446 1.00 81.00 121 ARG A C 1
ATOM 902 O O . ARG A 1 121 ? -11.958 -6.588 13.246 1.00 81.00 121 ARG A O 1
ATOM 909 N N . GLN A 1 122 ? -11.186 -7.079 15.295 1.00 83.00 122 GLN A N 1
ATOM 910 C CA . GLN A 1 122 ? -10.134 -8.013 14.848 1.00 83.00 122 GLN A CA 1
ATOM 911 C C . GLN A 1 122 ? -9.118 -7.341 13.896 1.00 83.00 122 GLN A C 1
ATOM 913 O O . GLN A 1 122 ? -8.824 -7.850 12.813 1.00 83.00 122 GLN A O 1
ATOM 918 N N . ALA A 1 123 ? -8.607 -6.166 14.284 1.00 86.50 123 ALA A N 1
ATOM 919 C CA . ALA A 1 123 ? -7.582 -5.425 13.540 1.00 86.50 123 ALA A CA 1
ATOM 920 C C . ALA A 1 123 ? -6.322 -6.258 13.225 1.00 86.50 123 ALA A C 1
ATOM 922 O O . ALA A 1 123 ? -5.677 -6.037 12.204 1.00 86.50 123 ALA A O 1
ATOM 923 N N . ASP A 1 124 ? -6.002 -7.251 14.056 1.00 87.88 124 ASP A N 1
ATOM 924 C CA . ASP A 1 124 ? -4.954 -8.243 13.817 1.00 87.88 124 ASP A CA 1
ATOM 925 C C . ASP A 1 124 ? -5.247 -9.100 12.571 1.00 87.88 124 ASP A C 1
ATOM 927 O O . ASP A 1 124 ? -4.414 -9.202 11.667 1.00 87.88 124 ASP A O 1
ATOM 931 N N . VAL A 1 125 ? -6.460 -9.654 12.472 1.00 91.00 125 VAL A N 1
ATOM 932 C CA . VAL A 1 125 ? -6.911 -10.437 11.309 1.00 91.00 125 VAL A CA 1
ATOM 933 C C . VAL A 1 125 ? -7.023 -9.549 10.071 1.00 91.00 125 VAL A C 1
ATOM 935 O O . VAL A 1 125 ? -6.607 -9.951 8.982 1.00 91.00 125 VAL A O 1
ATOM 938 N N . TRP A 1 126 ? -7.551 -8.332 10.222 1.00 93.12 126 TRP A N 1
ATOM 939 C CA . TRP A 1 126 ? -7.607 -7.345 9.142 1.00 93.12 126 TRP A CA 1
ATOM 940 C C . TRP A 1 126 ? -6.209 -7.052 8.586 1.00 93.12 126 TRP A C 1
ATOM 942 O O . TRP A 1 126 ? -5.986 -7.168 7.384 1.00 93.12 126 TRP A O 1
ATOM 952 N N . ALA A 1 127 ? -5.235 -6.754 9.447 1.00 93.69 127 ALA A N 1
ATOM 953 C CA . ALA A 1 127 ? -3.887 -6.425 9.005 1.00 93.69 127 ALA A CA 1
ATOM 954 C C . ALA A 1 127 ? -3.237 -7.620 8.289 1.00 93.69 127 ALA A C 1
ATOM 956 O O . ALA A 1 127 ? -2.720 -7.461 7.184 1.00 93.69 127 ALA A O 1
ATOM 957 N N . LEU A 1 128 ? -3.336 -8.834 8.845 1.00 93.25 128 LEU A N 1
ATOM 958 C CA . LEU A 1 128 ? -2.788 -10.045 8.218 1.00 93.25 128 LEU A CA 1
ATOM 959 C C . LEU A 1 128 ? -3.412 -10.361 6.850 1.00 93.25 128 LEU A C 1
ATOM 961 O O . LEU A 1 128 ? -2.732 -10.901 5.977 1.00 93.25 128 LEU A O 1
ATOM 965 N N . THR A 1 129 ? -4.687 -10.028 6.652 1.00 93.94 129 THR A N 1
ATOM 966 C CA . THR A 1 129 ? -5.403 -10.276 5.391 1.00 93.94 129 THR A CA 1
ATOM 967 C C . THR A 1 129 ? -5.212 -9.167 4.359 1.00 93.94 129 THR A C 1
ATOM 969 O O . THR A 1 129 ? -5.215 -9.448 3.161 1.00 93.94 129 THR A O 1
ATOM 972 N N . VAL A 1 130 ? -4.993 -7.923 4.794 1.00 94.25 130 VAL A N 1
ATOM 973 C CA . VAL A 1 130 ? -4.745 -6.779 3.907 1.00 94.25 130 VAL A CA 1
ATOM 974 C C . VAL A 1 130 ? -3.306 -6.759 3.405 1.00 94.25 130 VAL A C 1
ATOM 976 O O . VAL A 1 130 ? -3.111 -6.554 2.209 1.00 94.25 130 VAL A O 1
ATOM 979 N N . VAL A 1 131 ? -2.314 -7.025 4.268 1.00 96.31 131 VAL A N 1
ATOM 980 C CA . VAL A 1 131 ? -0.862 -6.956 3.976 1.00 96.31 131 VAL A CA 1
ATOM 981 C C . VAL A 1 131 ? -0.443 -7.580 2.634 1.00 96.31 131 VAL A C 1
ATOM 983 O O . VAL A 1 131 ? 0.325 -6.933 1.914 1.00 96.31 131 VAL A O 1
ATOM 986 N N . PRO A 1 132 ? -0.908 -8.785 2.241 1.00 97.81 132 PRO A N 1
ATOM 987 C CA . PRO A 1 132 ? -0.462 -9.416 1.001 1.00 97.81 132 PRO A CA 1
ATOM 988 C C . PRO A 1 132 ? -0.717 -8.569 -0.249 1.00 97.81 132 PRO A C 1
ATOM 990 O O . PRO A 1 132 ? 0.100 -8.565 -1.166 1.00 97.81 132 PRO A O 1
ATOM 993 N N . THR A 1 133 ? -1.822 -7.823 -0.289 1.00 97.75 133 THR A N 1
ATOM 994 C CA . THR A 1 133 ? -2.243 -7.065 -1.474 1.00 97.75 133 THR A CA 1
ATOM 995 C C . THR A 1 133 ? -1.262 -5.940 -1.837 1.00 97.75 133 THR A C 1
ATOM 997 O O . THR A 1 133 ? -0.678 -6.013 -2.923 1.00 97.75 133 THR A O 1
ATOM 1000 N N . PRO A 1 134 ? -1.014 -4.924 -0.977 1.00 97.38 134 PRO A N 1
ATOM 1001 C CA . PRO A 1 134 ? -0.090 -3.838 -1.284 1.00 97.38 134 PRO A CA 1
ATOM 1002 C C . PRO A 1 134 ? 1.358 -4.326 -1.396 1.00 97.38 134 PRO A C 1
ATOM 1004 O O . PRO A 1 134 ? 2.096 -3.812 -2.234 1.00 97.38 134 PRO A O 1
ATOM 1007 N N . VAL A 1 135 ? 1.771 -5.343 -0.626 1.00 98.44 135 VAL A N 1
ATOM 1008 C CA . VAL A 1 135 ? 3.126 -5.916 -0.727 1.00 98.44 135 VAL A CA 1
ATOM 1009 C C . VAL A 1 135 ? 3.340 -6.574 -2.086 1.00 98.44 135 VAL A C 1
ATOM 1011 O O . VAL A 1 135 ? 4.346 -6.298 -2.743 1.00 98.44 135 VAL A O 1
ATOM 1014 N N . PHE A 1 136 ? 2.396 -7.415 -2.524 1.00 98.50 136 PHE A N 1
ATOM 1015 C CA . PHE A 1 136 ? 2.492 -8.122 -3.796 1.00 98.50 136 PHE A CA 1
ATOM 1016 C C . PHE A 1 136 ? 2.598 -7.143 -4.961 1.00 98.50 136 PHE A C 1
ATOM 1018 O O . PHE A 1 136 ? 3.565 -7.204 -5.715 1.00 98.50 136 PHE A O 1
ATOM 1025 N N . VAL A 1 137 ? 1.633 -6.227 -5.094 1.00 98.31 137 VAL A N 1
ATOM 1026 C CA . VAL A 1 137 ? 1.562 -5.328 -6.253 1.00 98.31 137 VAL A CA 1
ATOM 1027 C C . VAL A 1 137 ? 2.743 -4.355 -6.290 1.00 98.31 137 VAL A C 1
ATOM 1029 O O . VAL A 1 137 ? 3.335 -4.161 -7.349 1.00 98.31 137 VAL A O 1
ATOM 1032 N N . THR A 1 138 ? 3.156 -3.809 -5.141 1.00 98.44 138 THR A N 1
ATOM 1033 C CA . THR A 1 138 ? 4.282 -2.863 -5.058 1.00 98.44 138 THR A CA 1
ATOM 1034 C C . THR A 1 138 ? 5.585 -3.539 -5.468 1.00 98.44 138 THR A C 1
ATOM 1036 O O . THR A 1 138 ? 6.309 -3.034 -6.327 1.00 98.44 138 THR A O 1
ATOM 1039 N N . TRP A 1 139 ? 5.869 -4.715 -4.899 1.00 98.38 139 TRP A N 1
ATOM 1040 C CA . TRP A 1 139 ? 7.094 -5.449 -5.206 1.00 98.38 139 TRP A CA 1
ATOM 1041 C C . TRP A 1 139 ? 7.093 -5.995 -6.636 1.00 98.38 139 TRP A C 1
ATOM 1043 O O . TRP A 1 139 ? 8.090 -5.880 -7.347 1.00 98.38 139 TRP A O 1
ATOM 1053 N N . TYR A 1 140 ? 5.960 -6.537 -7.090 1.00 98.31 140 TYR A N 1
ATOM 1054 C CA . TYR A 1 140 ? 5.801 -7.047 -8.449 1.00 98.31 140 TYR A CA 1
ATOM 1055 C C . TYR A 1 140 ? 6.074 -5.965 -9.498 1.00 98.31 140 TYR A C 1
ATOM 1057 O O . TYR A 1 140 ? 6.847 -6.196 -10.429 1.00 98.31 140 TYR A O 1
ATOM 1065 N N . LEU A 1 141 ? 5.466 -4.783 -9.349 1.00 97.69 141 LEU A N 1
ATOM 1066 C CA . LEU A 1 141 ? 5.631 -3.687 -10.304 1.00 97.69 141 LEU A CA 1
ATOM 1067 C C . LEU A 1 141 ? 7.074 -3.184 -10.336 1.00 97.69 141 LEU A C 1
ATOM 1069 O O . LEU A 1 141 ? 7.605 -2.971 -11.423 1.00 97.69 141 LEU A O 1
ATOM 1073 N N . ALA A 1 142 ? 7.735 -3.078 -9.180 1.00 97.12 142 ALA A N 1
ATOM 1074 C CA . ALA A 1 142 ? 9.143 -2.698 -9.116 1.00 97.12 142 ALA A CA 1
ATOM 1075 C C . ALA A 1 142 ? 10.052 -3.725 -9.815 1.00 97.12 142 ALA A C 1
ATOM 1077 O O . ALA A 1 142 ? 10.939 -3.351 -10.577 1.00 97.12 142 ALA A O 1
ATOM 1078 N N . LEU A 1 143 ? 9.802 -5.028 -9.632 1.00 96.62 143 LEU A N 1
ATOM 1079 C CA . LEU A 1 143 ? 10.553 -6.080 -10.329 1.00 96.62 143 LEU A CA 1
ATOM 1080 C C . LEU A 1 143 ? 10.351 -6.057 -11.850 1.00 96.62 143 LEU A C 1
ATOM 1082 O O . LEU A 1 143 ? 11.257 -6.450 -12.586 1.00 96.62 143 LEU A O 1
ATOM 1086 N N . ARG A 1 144 ? 9.177 -5.605 -12.304 1.00 95.44 144 ARG A N 1
ATOM 1087 C CA . ARG A 1 144 ? 8.805 -5.441 -13.718 1.00 95.44 144 ARG A CA 1
ATOM 1088 C C . ARG A 1 144 ? 9.127 -4.051 -14.274 1.00 95.44 144 ARG A C 1
ATOM 1090 O O . ARG A 1 144 ? 8.617 -3.718 -15.337 1.00 95.44 144 ARG A O 1
ATOM 1097 N N . GLU A 1 145 ? 9.946 -3.264 -13.572 1.00 93.81 145 GLU A N 1
ATOM 1098 C CA . GLU A 1 145 ? 10.420 -1.935 -14.002 1.00 93.81 145 GLU A CA 1
ATOM 1099 C C . GLU A 1 145 ? 9.289 -0.888 -14.144 1.00 93.81 145 GLU A C 1
ATOM 1101 O O . GLU A 1 145 ? 9.466 0.193 -14.703 1.00 93.81 145 GLU A O 1
ATOM 1106 N N . HIS A 1 146 ? 8.116 -1.158 -13.562 1.00 94.12 146 HIS A N 1
ATOM 1107 C CA . HIS A 1 146 ? 6.984 -0.232 -13.472 1.00 94.12 146 HIS A CA 1
ATOM 1108 C C . HIS A 1 146 ? 7.045 0.591 -12.175 1.00 94.12 146 HIS A C 1
ATOM 1110 O O . HIS A 1 146 ? 6.151 0.534 -11.327 1.00 94.12 146 HIS A O 1
ATOM 1116 N N . TYR A 1 147 ? 8.111 1.377 -12.021 1.00 93.50 147 TYR A N 1
ATOM 1117 C CA . TYR A 1 147 ? 8.443 2.088 -10.780 1.00 93.50 147 TYR A CA 1
ATOM 1118 C C . TYR A 1 147 ? 7.383 3.084 -10.309 1.00 93.50 147 TYR A C 1
ATOM 1120 O O . TYR A 1 147 ? 7.035 3.096 -9.130 1.00 93.50 147 TYR A O 1
ATOM 1128 N N . LEU A 1 148 ? 6.801 3.863 -11.223 1.00 92.00 148 LEU A N 1
ATOM 1129 C CA . LEU A 1 148 ? 5.717 4.786 -10.879 1.00 92.00 148 LEU A CA 1
ATOM 1130 C C . LEU A 1 148 ? 4.496 4.027 -10.341 1.00 92.00 148 LEU A C 1
ATOM 1132 O O . LEU A 1 148 ? 3.920 4.422 -9.332 1.00 92.00 148 LEU A O 1
ATOM 1136 N N . GLY A 1 149 ? 4.146 2.893 -10.956 1.00 94.62 149 GLY A N 1
ATOM 1137 C CA . GLY A 1 149 ? 3.061 2.034 -10.481 1.00 94.62 149 GLY A CA 1
ATOM 1138 C C . GLY A 1 149 ? 3.340 1.445 -9.095 1.00 94.62 149 GLY A C 1
ATOM 1139 O O . GLY A 1 149 ? 2.444 1.418 -8.255 1.00 94.62 149 GLY A O 1
ATOM 1140 N N . ALA A 1 150 ? 4.584 1.034 -8.829 1.00 96.75 150 ALA A N 1
ATOM 1141 C CA . ALA A 1 150 ? 4.998 0.561 -7.508 1.00 96.75 150 ALA A CA 1
ATOM 1142 C C . ALA A 1 150 ? 4.847 1.655 -6.438 1.00 96.75 150 ALA A C 1
ATOM 1144 O O . ALA A 1 150 ? 4.310 1.394 -5.363 1.00 96.75 150 ALA A O 1
ATOM 1145 N N . VAL A 1 151 ? 5.258 2.891 -6.743 1.00 96.19 151 VAL A N 1
ATOM 1146 C CA . VAL A 1 151 ? 5.124 4.035 -5.826 1.00 96.19 151 VAL A CA 1
ATOM 1147 C C . VAL A 1 151 ? 3.669 4.416 -5.607 1.00 96.19 151 VAL A C 1
ATOM 1149 O O . VAL A 1 151 ? 3.293 4.684 -4.474 1.00 96.19 151 VAL A O 1
ATOM 1152 N N . VAL A 1 152 ? 2.832 4.393 -6.646 1.00 95.56 152 VAL A N 1
ATOM 1153 C CA . VAL A 1 152 ? 1.390 4.642 -6.497 1.00 95.56 152 VAL A CA 1
ATOM 1154 C C . VAL A 1 152 ? 0.748 3.583 -5.604 1.00 95.56 152 VAL A C 1
ATOM 1156 O O . VAL A 1 152 ? -0.018 3.925 -4.708 1.00 95.56 152 VAL A O 1
ATOM 1159 N N . ALA A 1 153 ? 1.077 2.306 -5.798 1.00 97.00 153 ALA A N 1
ATOM 1160 C CA . ALA A 1 153 ? 0.474 1.233 -5.020 1.00 97.00 153 ALA A CA 1
ATOM 1161 C C . ALA A 1 153 ? 0.951 1.215 -3.556 1.00 97.00 153 ALA A C 1
ATOM 1163 O O . ALA A 1 153 ? 0.131 1.189 -2.637 1.00 97.00 153 ALA A O 1
ATOM 1164 N N . GLY A 1 154 ? 2.266 1.281 -3.325 1.00 96.81 154 GLY A N 1
ATOM 1165 C CA . GLY A 1 154 ? 2.836 1.302 -1.975 1.00 96.81 154 GLY A CA 1
ATOM 1166 C C . GLY A 1 154 ? 2.561 2.618 -1.249 1.00 96.81 154 GLY A C 1
ATOM 1167 O O . GLY A 1 154 ? 2.240 2.624 -0.063 1.00 96.81 154 GLY A O 1
ATOM 1168 N N . GLY A 1 155 ? 2.616 3.732 -1.981 1.00 95.25 155 GLY A N 1
ATOM 1169 C CA . GLY A 1 155 ? 2.251 5.058 -1.498 1.00 95.25 155 GLY A CA 1
ATOM 1170 C C . GLY A 1 155 ? 0.776 5.147 -1.135 1.00 95.25 155 GLY A C 1
ATOM 1171 O O . GLY A 1 155 ? 0.467 5.710 -0.099 1.00 95.25 155 GLY A O 1
ATOM 1172 N N . GLY A 1 156 ? -0.125 4.519 -1.896 1.00 95.50 156 GLY A N 1
ATOM 1173 C CA . GLY A 1 156 ? -1.545 4.442 -1.543 1.00 95.50 156 GLY A CA 1
ATOM 1174 C C . GLY A 1 156 ? -1.782 3.770 -0.189 1.00 95.50 156 GLY A C 1
ATOM 1175 O O . GLY A 1 156 ? -2.536 4.293 0.630 1.00 95.50 156 GLY A O 1
ATOM 1176 N N . MET A 1 157 ? -1.080 2.666 0.091 1.00 96.62 157 MET A N 1
ATOM 1177 C CA . MET A 1 157 ? -1.152 2.013 1.403 1.00 96.62 157 MET A CA 1
ATOM 1178 C C . MET A 1 157 ? -0.561 2.883 2.517 1.00 96.62 157 MET A C 1
ATOM 1180 O O . MET A 1 157 ? -1.144 2.979 3.593 1.00 96.62 157 MET A O 1
ATOM 1184 N N . LEU A 1 158 ? 0.574 3.542 2.264 1.00 95.12 158 LEU A N 1
ATOM 1185 C CA . LEU A 1 158 ? 1.160 4.482 3.220 1.00 95.12 158 LEU A CA 1
ATOM 1186 C C . LEU A 1 158 ? 0.218 5.660 3.503 1.00 95.12 158 LEU A C 1
ATOM 1188 O O . LEU A 1 158 ? 0.004 6.014 4.654 1.00 95.12 158 LEU A O 1
ATOM 1192 N N . THR A 1 159 ? -0.373 6.255 2.469 1.00 92.50 159 THR A N 1
ATOM 1193 C CA . THR A 1 159 ? -1.344 7.344 2.602 1.00 92.50 159 THR A CA 1
ATOM 1194 C C . THR A 1 159 ? -2.546 6.901 3.421 1.00 92.50 159 THR A C 1
ATOM 1196 O O . THR A 1 159 ? -2.961 7.651 4.295 1.00 92.50 159 THR A O 1
ATOM 1199 N N . TYR A 1 160 ? -3.059 5.686 3.203 1.00 91.75 160 TYR A N 1
ATOM 1200 C CA . TYR A 1 160 ? -4.134 5.130 4.022 1.00 91.75 160 TYR A CA 1
ATOM 1201 C C . TYR A 1 160 ? -3.763 5.147 5.511 1.00 91.75 160 TYR A C 1
ATOM 1203 O O . TYR A 1 160 ? -4.470 5.770 6.293 1.00 91.75 160 TYR A O 1
ATOM 1211 N N . VAL A 1 161 ? -2.617 4.571 5.898 1.00 91.88 161 VAL A N 1
ATOM 1212 C CA . VAL A 1 161 ? -2.213 4.510 7.319 1.00 91.88 161 VAL A CA 1
ATOM 1213 C C . VAL A 1 161 ? -1.816 5.866 7.922 1.00 91.88 161 VAL A C 1
ATOM 1215 O O . VAL A 1 161 ? -1.835 6.045 9.135 1.00 91.88 161 VAL A O 1
ATOM 1218 N N . VAL A 1 162 ? -1.444 6.841 7.090 1.00 89.94 162 VAL A N 1
ATOM 1219 C CA . VAL A 1 162 ? -1.244 8.234 7.521 1.00 89.94 162 VAL A CA 1
ATOM 1220 C C . VAL A 1 162 ? -2.582 8.906 7.803 1.00 89.94 162 VAL A C 1
ATOM 1222 O O . VAL A 1 162 ? -2.710 9.625 8.792 1.00 89.94 162 VAL A O 1
ATOM 1225 N N . LEU A 1 163 ? -3.576 8.676 6.944 1.00 85.25 163 LEU A N 1
ATOM 1226 C CA . LEU A 1 163 ? -4.912 9.242 7.094 1.00 85.25 163 LEU A CA 1
ATOM 1227 C C . LEU A 1 163 ? -5.665 8.653 8.291 1.00 85.25 163 LEU A C 1
ATOM 1229 O O . LEU A 1 163 ? -6.405 9.387 8.935 1.00 85.25 163 LEU A O 1
ATOM 1233 N N . THR A 1 164 ? -5.405 7.391 8.641 1.00 83.44 164 THR A N 1
ATOM 1234 C CA . THR A 1 164 ? -5.915 6.760 9.872 1.00 83.44 164 THR A CA 1
ATOM 1235 C C . THR A 1 164 ? -5.165 7.176 11.140 1.00 83.44 164 THR A C 1
ATOM 1237 O O . THR A 1 164 ? -5.507 6.747 12.236 1.00 83.44 164 THR A O 1
ATOM 1240 N N . GLY A 1 165 ? -4.123 8.006 11.025 1.00 83.19 165 GLY A N 1
ATOM 1241 C CA . GLY A 1 165 ? -3.340 8.478 12.169 1.00 83.19 165 GLY A CA 1
ATOM 1242 C C . GLY A 1 165 ? -2.379 7.443 12.769 1.00 83.19 165 GLY A C 1
ATOM 1243 O O . GLY A 1 165 ? -1.672 7.763 13.722 1.00 83.19 165 GLY A O 1
ATOM 1244 N N . ASP A 1 166 ? -2.294 6.234 12.205 1.00 86.00 166 ASP A N 1
ATOM 1245 C CA . ASP A 1 166 ? -1.432 5.161 12.719 1.00 86.00 166 ASP A CA 1
ATOM 1246 C C . ASP A 1 166 ? 0.042 5.331 12.294 1.00 86.00 166 ASP A C 1
ATOM 1248 O O . ASP A 1 166 ? 0.958 4.824 12.944 1.00 86.00 166 ASP A O 1
ATOM 1252 N N . ALA A 1 167 ? 0.309 6.067 11.209 1.00 87.62 167 ALA A N 1
ATOM 1253 C CA . ALA A 1 167 ? 1.667 6.364 10.756 1.00 87.62 167 ALA A CA 1
ATOM 1254 C C . ALA A 1 167 ? 2.195 7.697 11.313 1.00 87.62 167 ALA A C 1
ATOM 1256 O O . ALA A 1 167 ? 1.786 8.785 10.902 1.00 87.62 167 ALA A O 1
ATOM 1257 N N . GLY A 1 168 ? 3.189 7.615 12.199 1.00 82.19 168 GLY A N 1
ATOM 1258 C CA . GLY A 1 168 ? 3.897 8.790 12.710 1.00 82.19 168 GLY A CA 1
ATOM 1259 C C . GLY A 1 168 ? 4.805 9.468 11.671 1.00 82.19 168 GLY A C 1
ATOM 1260 O O . GLY A 1 168 ? 5.246 8.858 10.696 1.00 82.19 168 GLY A O 1
ATOM 1261 N N . THR A 1 169 ? 5.178 10.726 11.931 1.00 82.69 169 THR A N 1
ATOM 1262 C CA . THR A 1 169 ? 5.968 11.586 11.024 1.00 82.69 169 THR A CA 1
ATOM 1263 C C . THR A 1 169 ? 7.226 10.920 10.464 1.00 82.69 169 THR A C 1
ATOM 1265 O O . THR A 1 169 ? 7.503 11.028 9.271 1.00 82.69 169 THR A O 1
ATOM 1268 N N . THR A 1 170 ? 7.993 10.212 11.299 1.00 85.94 170 THR A N 1
ATOM 1269 C CA . THR A 1 170 ? 9.234 9.543 10.871 1.00 85.94 170 THR A CA 1
ATOM 1270 C C . THR A 1 170 ? 8.967 8.460 9.825 1.00 85.94 170 THR A C 1
ATOM 1272 O O . THR A 1 170 ? 9.707 8.354 8.848 1.00 85.94 170 THR A O 1
ATOM 1275 N N . VAL A 1 171 ? 7.896 7.683 10.001 1.00 90.38 171 VAL A N 1
ATOM 1276 C CA . VAL A 1 171 ? 7.506 6.611 9.076 1.00 90.38 171 VAL A CA 1
ATOM 1277 C C . VAL A 1 171 ? 7.020 7.202 7.756 1.00 90.38 171 VAL A C 1
ATOM 1279 O O . VAL A 1 171 ? 7.430 6.750 6.686 1.00 90.38 171 VAL A O 1
ATOM 1282 N N . THR A 1 172 ? 6.223 8.268 7.823 1.00 89.19 172 THR A N 1
ATOM 1283 C CA . THR A 1 172 ? 5.746 8.996 6.643 1.00 89.19 172 THR A CA 1
ATOM 1284 C C . THR A 1 172 ? 6.904 9.566 5.831 1.00 89.19 172 THR A C 1
ATOM 1286 O O . THR A 1 172 ? 6.963 9.366 4.619 1.00 89.19 172 THR A O 1
ATOM 1289 N N . LEU A 1 173 ? 7.870 10.218 6.486 1.00 85.25 173 LEU A N 1
ATOM 1290 C CA . LEU A 1 173 ? 9.062 10.749 5.820 1.00 85.25 173 LEU A CA 1
ATOM 1291 C C . LEU A 1 173 ? 9.897 9.639 5.181 1.00 85.25 173 LEU A C 1
ATOM 1293 O O . LEU A 1 173 ? 10.328 9.793 4.038 1.00 85.25 173 LEU A O 1
ATOM 1297 N N . LEU A 1 174 ? 10.092 8.516 5.880 1.00 92.31 174 LEU A N 1
ATOM 1298 C CA . LEU A 1 174 ? 10.787 7.357 5.325 1.00 92.31 174 LEU A CA 1
ATOM 1299 C C . LEU A 1 174 ? 10.109 6.881 4.039 1.00 92.31 174 LEU A C 1
ATOM 1301 O O . LEU A 1 174 ? 10.790 6.679 3.035 1.00 92.31 174 LEU A O 1
ATOM 1305 N N . GLY A 1 175 ? 8.785 6.733 4.050 1.00 92.81 175 GLY A N 1
ATOM 1306 C CA . GLY A 1 175 ? 8.031 6.282 2.886 1.00 92.81 175 GLY A CA 1
ATOM 1307 C C . GLY A 1 175 ? 8.051 7.279 1.724 1.00 92.81 175 GLY A C 1
ATOM 1308 O O . GLY A 1 175 ? 8.280 6.878 0.585 1.00 92.81 175 GLY A O 1
ATOM 1309 N N . VAL A 1 176 ? 7.920 8.582 1.997 1.00 90.44 176 VAL A N 1
ATOM 1310 C CA . VAL A 1 176 ? 7.995 9.645 0.977 1.00 90.44 176 VAL A CA 1
ATOM 1311 C C . VAL A 1 176 ? 9.383 9.709 0.334 1.00 90.44 176 VAL A C 1
ATOM 1313 O O . VAL A 1 176 ? 9.494 9.721 -0.893 1.00 90.44 176 VAL A O 1
ATOM 1316 N N . VAL A 1 177 ? 10.450 9.701 1.140 1.00 90.38 177 VAL A N 1
ATOM 1317 C CA . VAL A 1 177 ? 11.835 9.689 0.637 1.00 90.38 177 VAL A CA 1
ATOM 1318 C C . VAL A 1 177 ? 12.100 8.414 -0.158 1.00 90.38 177 VAL A C 1
ATOM 1320 O O . VAL A 1 177 ? 12.677 8.470 -1.241 1.00 90.38 177 VAL A O 1
ATOM 1323 N N . SER A 1 178 ? 11.627 7.270 0.335 1.00 95.50 178 SER A N 1
ATOM 1324 C CA . SER A 1 178 ? 11.743 5.989 -0.360 1.00 95.50 178 SER A CA 1
ATOM 1325 C C . SER A 1 178 ? 11.039 6.016 -1.717 1.00 95.50 178 SER A C 1
ATOM 1327 O O . SER A 1 178 ? 11.642 5.637 -2.717 1.00 95.50 178 SER A O 1
ATOM 1329 N N . GLY A 1 179 ? 9.810 6.539 -1.789 1.00 92.25 179 GLY A N 1
ATOM 1330 C CA . GLY A 1 179 ? 9.085 6.726 -3.047 1.00 92.25 179 GLY A CA 1
ATOM 1331 C C . GLY A 1 179 ? 9.833 7.634 -4.028 1.00 92.25 179 GLY A C 1
ATOM 1332 O O . GLY A 1 179 ? 9.949 7.300 -5.205 1.00 92.25 179 GLY A O 1
ATOM 1333 N N . ALA A 1 180 ? 10.424 8.729 -3.544 1.00 87.75 180 ALA A N 1
ATOM 1334 C CA . ALA A 1 180 ? 11.244 9.618 -4.368 1.00 87.75 180 ALA A CA 1
ATOM 1335 C C . ALA A 1 180 ? 12.487 8.913 -4.934 1.00 87.75 180 ALA A C 1
ATOM 1337 O O . ALA A 1 180 ? 12.805 9.082 -6.110 1.00 87.75 180 ALA A O 1
ATOM 1338 N N . VAL A 1 181 ? 13.155 8.082 -4.125 1.00 90.44 181 VAL A N 1
ATOM 1339 C CA . VAL A 1 181 ? 14.284 7.245 -4.562 1.00 90.44 181 VAL A CA 1
ATOM 1340 C C . VAL A 1 181 ? 13.838 6.258 -5.645 1.00 90.44 181 VAL A C 1
ATOM 1342 O O . VAL A 1 181 ? 14.520 6.134 -6.661 1.00 90.44 181 VAL A O 1
ATOM 1345 N N . VAL A 1 182 ? 12.687 5.595 -5.478 1.00 93.94 182 VAL A N 1
ATOM 1346 C CA . VAL A 1 182 ? 12.147 4.663 -6.486 1.00 93.94 182 VAL A CA 1
ATOM 1347 C C . VAL A 1 182 ? 11.917 5.364 -7.821 1.00 93.94 182 VAL A C 1
ATOM 1349 O O . VAL A 1 182 ? 12.351 4.851 -8.848 1.00 93.94 182 VAL A O 1
ATOM 1352 N N . VAL A 1 183 ? 11.270 6.535 -7.817 1.00 90.31 183 VAL A N 1
ATOM 1353 C CA . VAL A 1 183 ? 11.004 7.288 -9.051 1.00 90.31 183 VAL A CA 1
ATOM 1354 C C . VAL A 1 183 ? 12.309 7.763 -9.690 1.00 90.31 183 VAL A C 1
ATOM 1356 O O . VAL A 1 183 ? 12.553 7.473 -10.857 1.00 90.31 183 VAL A O 1
ATOM 1359 N N . ALA A 1 184 ? 13.174 8.435 -8.925 1.00 84.44 184 ALA A N 1
ATOM 1360 C CA . ALA A 1 184 ? 14.396 9.031 -9.458 1.00 84.44 184 ALA A CA 1
ATOM 1361 C C . ALA A 1 184 ? 15.330 7.983 -10.076 1.00 84.44 184 ALA A C 1
ATOM 1363 O O . ALA A 1 184 ? 15.800 8.145 -11.200 1.00 84.44 184 ALA A O 1
ATOM 1364 N N . PHE A 1 185 ? 15.592 6.886 -9.365 1.00 88.31 185 PHE A N 1
ATOM 1365 C CA . PHE A 1 185 ? 16.496 5.855 -9.865 1.00 88.31 185 PHE A CA 1
ATOM 1366 C C . PHE A 1 185 ? 15.828 4.904 -10.859 1.00 88.31 185 PHE A C 1
ATOM 1368 O O . PHE A 1 185 ? 16.505 4.409 -11.760 1.00 88.31 185 PHE A O 1
ATOM 1375 N N . GLY A 1 186 ? 14.516 4.688 -10.743 1.00 88.31 186 GLY A N 1
ATOM 1376 C CA . GLY A 1 186 ? 13.758 3.889 -11.699 1.00 88.31 186 GLY A CA 1
ATOM 1377 C C . GLY A 1 186 ? 13.761 4.494 -13.100 1.00 88.31 186 GLY A C 1
ATOM 1378 O O . GLY A 1 186 ? 13.871 3.782 -14.095 1.00 88.31 186 GLY A O 1
ATOM 1379 N N . GLU A 1 187 ? 13.731 5.818 -13.202 1.00 84.94 187 GLU A N 1
ATOM 1380 C CA . GLU A 1 187 ? 13.845 6.483 -14.496 1.00 84.94 187 GLU A CA 1
ATOM 1381 C C . GLU A 1 187 ? 15.245 6.511 -15.072 1.00 84.94 187 GLU A C 1
ATOM 1383 O O . GLU A 1 187 ? 15.407 6.363 -16.282 1.00 84.94 187 GLU A O 1
ATOM 1388 N N . ILE A 1 188 ? 16.261 6.669 -14.221 1.00 84.56 188 ILE A N 1
ATOM 1389 C CA . ILE A 1 188 ? 17.651 6.546 -14.664 1.00 84.56 188 ILE A CA 1
ATOM 1390 C C . ILE A 1 188 ? 17.874 5.156 -15.273 1.00 84.56 188 ILE A C 1
ATOM 1392 O O . ILE A 1 188 ? 18.589 5.045 -16.266 1.00 84.56 188 ILE A O 1
ATOM 1396 N N . GLU A 1 189 ? 17.252 4.111 -14.717 1.00 86.56 189 GLU A N 1
ATOM 1397 C CA . GLU A 1 189 ? 17.312 2.762 -15.283 1.00 86.56 189 GLU A CA 1
ATOM 1398 C C . GLU A 1 189 ? 16.614 2.655 -16.646 1.00 86.56 189 GLU A C 1
ATOM 1400 O O . GLU A 1 189 ? 17.196 2.088 -17.567 1.00 86.56 189 GLU A O 1
ATOM 1405 N N . VAL A 1 190 ? 15.399 3.197 -16.793 1.00 84.06 190 VAL A N 1
ATOM 1406 C CA . VAL A 1 190 ? 14.590 3.024 -18.017 1.00 84.06 190 VAL A CA 1
ATOM 1407 C C . VAL A 1 190 ? 15.017 3.963 -19.155 1.00 84.06 190 VAL A C 1
ATOM 1409 O O . VAL A 1 190 ? 15.037 3.556 -20.315 1.00 84.06 190 VAL A O 1
ATOM 1412 N N . GLY A 1 191 ? 15.335 5.223 -18.846 1.00 77.19 191 GLY A N 1
ATOM 1413 C CA . GLY A 1 191 ? 15.541 6.296 -19.830 1.00 77.19 191 GLY A CA 1
ATOM 1414 C C . GLY A 1 191 ? 16.888 7.020 -19.740 1.00 77.19 191 GLY A C 1
ATOM 1415 O O . GLY A 1 191 ? 17.187 7.860 -20.591 1.00 77.19 191 GLY A O 1
ATOM 1416 N N . GLY A 1 192 ? 17.720 6.706 -18.743 1.00 74.88 192 GLY A N 1
ATOM 1417 C CA . GLY A 1 192 ? 18.998 7.380 -18.511 1.00 74.88 192 GLY A CA 1
ATOM 1418 C C . GLY A 1 192 ? 18.867 8.775 -17.882 1.00 74.88 192 GLY A C 1
ATOM 1419 O O . GLY A 1 192 ? 17.781 9.298 -17.642 1.00 74.88 192 GLY A O 1
ATOM 1420 N N . TRP A 1 193 ? 20.014 9.404 -17.608 1.00 69.38 193 TRP A N 1
ATOM 1421 C CA . TRP A 1 193 ? 20.115 10.685 -16.889 1.00 69.38 193 TRP A CA 1
ATOM 1422 C C . TRP A 1 193 ? 19.277 11.857 -17.438 1.00 69.38 193 TRP A C 1
ATOM 1424 O O . TRP A 1 193 ? 18.773 12.624 -16.619 1.00 69.38 193 TRP A O 1
ATOM 1434 N N . PRO A 1 194 ? 19.101 12.039 -18.764 1.00 67.38 194 PRO A N 1
ATOM 1435 C CA . PRO A 1 194 ? 18.285 13.137 -19.281 1.00 67.38 194 PRO A CA 1
ATOM 1436 C C . PRO A 1 194 ? 16.805 13.037 -18.886 1.00 67.38 194 PRO A C 1
ATOM 1438 O O . PRO A 1 194 ? 16.196 14.064 -18.612 1.00 67.38 194 PRO A O 1
ATOM 1441 N N . GLY A 1 195 ? 16.242 11.823 -18.804 1.00 62.72 195 GLY A N 1
ATOM 1442 C CA . GLY A 1 195 ? 14.848 11.617 -18.384 1.00 62.72 195 GLY A CA 1
ATOM 1443 C C . GLY A 1 195 ? 14.625 11.925 -16.902 1.00 62.72 195 GLY A C 1
ATOM 1444 O O . GLY A 1 195 ? 13.635 12.551 -16.539 1.00 62.72 195 GLY A O 1
ATOM 1445 N N . ALA A 1 196 ? 15.613 11.599 -16.065 1.00 62.25 196 ALA A N 1
ATOM 1446 C CA . ALA A 1 196 ? 15.542 11.811 -14.622 1.00 62.25 196 ALA A CA 1
ATOM 1447 C C . ALA A 1 196 ? 15.433 13.293 -14.219 1.00 62.25 196 ALA A C 1
ATOM 1449 O O . ALA A 1 196 ? 14.894 13.603 -13.158 1.00 62.25 196 ALA A O 1
ATOM 1450 N N . ALA A 1 197 ? 15.943 14.218 -15.040 1.00 64.81 197 ALA A N 1
ATOM 1451 C CA . ALA A 1 197 ? 15.853 15.651 -14.767 1.00 64.81 197 ALA A CA 1
ATOM 1452 C C . ALA A 1 197 ? 14.410 16.172 -14.887 1.00 64.81 197 ALA A C 1
ATOM 1454 O O . ALA A 1 197 ? 13.967 16.926 -14.020 1.00 64.81 197 ALA A O 1
ATOM 1455 N N . ASP A 1 198 ? 13.667 15.732 -15.907 1.00 68.62 198 ASP A N 1
ATOM 1456 C CA . ASP A 1 198 ? 12.277 16.150 -16.126 1.00 68.62 198 ASP A CA 1
ATOM 1457 C C . ASP A 1 198 ? 11.356 15.623 -15.020 1.00 68.62 198 ASP A C 1
ATOM 1459 O O . ASP A 1 198 ? 10.528 16.360 -14.483 1.00 68.62 198 ASP A O 1
ATOM 1463 N N . GLN A 1 199 ? 11.538 14.379 -14.585 1.00 62.75 199 GLN A N 1
ATOM 1464 C CA . GLN A 1 199 ? 10.729 13.837 -13.497 1.00 62.75 199 GLN A CA 1
ATOM 1465 C C . GLN A 1 199 ? 11.175 14.317 -12.124 1.00 62.75 199 GLN A C 1
ATOM 1467 O O . GLN A 1 199 ? 10.332 14.460 -11.246 1.00 62.75 199 GLN A O 1
ATOM 1472 N N . ALA A 1 200 ? 12.458 14.616 -11.901 1.00 65.94 200 ALA A N 1
ATOM 1473 C CA . ALA A 1 200 ? 12.873 15.276 -10.666 1.00 65.94 200 ALA A CA 1
ATOM 1474 C C . ALA A 1 200 ? 12.119 16.603 -10.488 1.00 65.94 200 ALA A C 1
ATOM 1476 O O . ALA A 1 200 ? 11.695 16.913 -9.377 1.00 65.94 200 ALA A O 1
ATOM 1477 N N . VAL A 1 201 ? 11.869 17.338 -11.580 1.00 68.62 201 VAL A N 1
ATOM 1478 C CA . VAL A 1 201 ? 11.007 18.529 -11.570 1.00 68.62 201 VAL A CA 1
ATOM 1479 C C . VAL A 1 201 ? 9.560 18.169 -11.231 1.00 68.62 201 VAL A C 1
ATOM 1481 O O . VAL A 1 201 ? 8.960 18.859 -10.412 1.00 68.62 201 VAL A O 1
ATOM 1484 N N . VAL A 1 202 ? 9.001 17.089 -11.785 1.00 68.88 202 VAL A N 1
ATOM 1485 C CA . VAL A 1 202 ? 7.635 16.630 -11.459 1.00 68.88 202 VAL A CA 1
ATOM 1486 C C . VAL A 1 202 ? 7.516 16.193 -9.998 1.00 68.88 202 VAL A C 1
ATOM 1488 O O . VAL A 1 202 ? 6.602 16.629 -9.307 1.00 68.88 202 VAL A O 1
ATOM 1491 N N . VAL A 1 203 ? 8.441 15.377 -9.494 1.00 69.12 203 VAL A N 1
ATOM 1492 C CA . VAL A 1 203 ? 8.476 14.907 -8.101 1.00 69.12 203 VAL A CA 1
ATOM 1493 C C . VAL A 1 203 ? 8.653 16.083 -7.156 1.00 69.12 203 VAL A C 1
ATOM 1495 O O . VAL A 1 203 ? 7.935 16.166 -6.165 1.00 69.12 203 VAL A O 1
ATOM 1498 N N . LEU A 1 204 ? 9.547 17.022 -7.473 1.00 70.88 204 LEU A N 1
ATOM 1499 C CA . LEU A 1 204 ? 9.723 18.246 -6.697 1.00 70.88 204 LEU A CA 1
ATOM 1500 C C . LEU A 1 204 ? 8.450 19.098 -6.717 1.00 70.88 204 LEU A C 1
ATOM 1502 O O . LEU A 1 204 ? 8.015 19.570 -5.670 1.00 70.88 204 LEU A O 1
ATOM 1506 N N . ALA A 1 205 ? 7.820 19.262 -7.882 1.00 68.75 205 ALA A N 1
ATOM 1507 C CA . ALA A 1 205 ? 6.560 19.981 -8.007 1.00 68.75 205 ALA A CA 1
ATOM 1508 C C . ALA A 1 205 ? 5.465 19.308 -7.174 1.00 68.75 205 ALA A C 1
ATOM 1510 O O . ALA A 1 205 ? 4.777 19.995 -6.435 1.00 68.75 205 ALA A O 1
ATOM 1511 N N . VAL A 1 206 ? 5.341 17.981 -7.206 1.00 70.88 206 VAL A N 1
ATOM 1512 C CA . VAL A 1 206 ? 4.393 17.223 -6.375 1.00 70.88 206 VAL A CA 1
ATOM 1513 C C . VAL A 1 206 ? 4.721 17.380 -4.889 1.00 70.88 206 VAL A C 1
ATOM 1515 O O . VAL A 1 206 ? 3.831 17.690 -4.106 1.00 70.88 206 VAL A O 1
ATOM 1518 N N . MET A 1 207 ? 5.988 17.245 -4.488 1.00 69.38 207 MET A N 1
ATOM 1519 C CA . MET A 1 207 ? 6.428 17.418 -3.098 1.00 69.38 207 MET A CA 1
ATOM 1520 C C . MET A 1 207 ? 6.155 18.818 -2.552 1.00 69.38 207 MET A C 1
ATOM 1522 O O . MET A 1 207 ? 5.926 18.961 -1.357 1.00 69.38 207 MET A O 1
ATOM 1526 N N . VAL A 1 208 ? 6.184 19.845 -3.401 1.00 70.94 208 VAL A N 1
ATOM 1527 C CA . VAL A 1 208 ? 5.862 21.222 -3.009 1.00 70.94 208 VAL A CA 1
ATOM 1528 C C . VAL A 1 208 ? 4.351 21.459 -3.056 1.00 70.94 208 VAL A C 1
ATOM 1530 O O . VAL A 1 208 ? 3.786 22.010 -2.119 1.00 70.94 208 VAL A O 1
ATOM 1533 N N . LEU A 1 209 ? 3.672 21.035 -4.121 1.00 68.50 209 LEU A N 1
ATOM 1534 C CA . LEU A 1 209 ? 2.262 21.347 -4.362 1.00 68.50 209 LEU A CA 1
ATOM 1535 C C . LEU A 1 209 ? 1.309 20.520 -3.496 1.00 68.50 209 LEU A C 1
ATOM 1537 O O . LEU A 1 209 ? 0.291 21.050 -3.058 1.00 68.50 209 LEU A O 1
ATOM 1541 N N . VAL A 1 210 ? 1.616 19.247 -3.229 1.00 70.19 210 VAL A N 1
ATOM 1542 C CA . VAL A 1 210 ? 0.725 18.363 -2.462 1.00 70.19 210 VAL A CA 1
ATOM 1543 C C . VAL A 1 210 ? 0.562 18.837 -1.015 1.00 70.19 210 VAL A C 1
ATOM 1545 O O . VAL A 1 210 ? -0.584 18.977 -0.597 1.00 70.19 210 VAL A O 1
ATOM 1548 N N . PRO A 1 211 ? 1.624 19.181 -0.259 1.00 63.94 211 PRO A N 1
ATOM 1549 C CA . PRO A 1 211 ? 1.457 19.754 1.079 1.00 63.94 211 PRO A CA 1
ATOM 1550 C C . PRO A 1 211 ? 0.741 21.110 1.080 1.00 63.94 211 PRO A C 1
ATOM 1552 O O . PRO A 1 211 ? 0.060 21.440 2.045 1.00 63.94 211 PRO A O 1
ATOM 1555 N N . LEU A 1 212 ? 0.868 21.900 0.005 1.00 62.75 212 LEU A N 1
ATOM 1556 C CA . LEU A 1 212 ? 0.130 23.160 -0.136 1.00 62.75 212 LEU A CA 1
ATOM 1557 C C . LEU A 1 212 ? -1.373 22.933 -0.375 1.00 62.75 212 LEU A C 1
ATOM 1559 O O . LEU A 1 212 ? -2.185 23.732 0.084 1.00 62.75 212 LEU A O 1
ATOM 1563 N N . ALA A 1 213 ? -1.743 21.865 -1.085 1.00 56.72 213 ALA A N 1
ATOM 1564 C CA . ALA A 1 213 ? -3.134 21.517 -1.378 1.00 56.72 213 ALA A CA 1
ATOM 1565 C C . ALA A 1 213 ? -3.807 20.719 -0.247 1.00 56.72 213 ALA A C 1
ATOM 1567 O O . ALA A 1 213 ? -5.015 20.824 -0.050 1.00 56.72 213 ALA A O 1
ATOM 1568 N N . VAL A 1 214 ? -3.031 19.927 0.497 1.00 57.31 214 VAL A N 1
ATOM 1569 C CA . VAL A 1 214 ? -3.505 19.057 1.578 1.00 57.31 214 VAL A CA 1
ATOM 1570 C C . VAL A 1 214 ? -3.079 19.660 2.916 1.00 57.31 214 VAL A C 1
ATOM 1572 O O . VAL A 1 214 ? -2.089 19.260 3.518 1.00 57.31 214 VAL A O 1
ATOM 1575 N N . THR A 1 215 ? -3.835 20.648 3.397 1.00 49.97 215 THR A N 1
ATOM 1576 C CA . THR A 1 215 ? -3.597 21.314 4.696 1.00 49.97 215 THR A CA 1
ATOM 1577 C C . THR A 1 215 ? -4.193 20.546 5.885 1.00 49.97 215 THR A C 1
ATOM 1579 O O . THR A 1 215 ? -4.383 21.106 6.962 1.00 49.97 215 THR A O 1
ATOM 1582 N N . ILE A 1 216 ? -4.519 19.267 5.693 1.00 51.28 216 ILE A N 1
ATOM 1583 C CA . ILE A 1 216 ? -5.154 18.415 6.696 1.00 51.28 216 ILE A CA 1
ATOM 1584 C C . ILE A 1 216 ? -4.150 17.319 7.032 1.00 51.28 216 ILE A C 1
ATOM 1586 O O . ILE A 1 216 ? -3.979 16.367 6.277 1.00 51.28 216 ILE A O 1
ATOM 1590 N N . VAL A 1 217 ? -3.452 17.486 8.152 1.00 47.91 217 VAL A N 1
ATOM 1591 C CA . VAL A 1 217 ? -2.757 16.388 8.825 1.00 47.91 217 VAL A CA 1
ATOM 1592 C C . VAL A 1 217 ? -3.728 15.903 9.901 1.00 47.91 217 VAL A C 1
ATOM 1594 O O . VAL A 1 217 ? -3.912 16.626 10.880 1.00 47.91 217 VAL A O 1
ATOM 1597 N N . PRO A 1 218 ? -4.361 14.723 9.753 1.00 48.50 218 PRO A N 1
ATOM 1598 C CA . PRO A 1 218 ? -5.331 14.212 10.730 1.00 48.50 218 PRO A CA 1
ATOM 1599 C C . PRO A 1 218 ? -4.748 13.972 12.132 1.00 48.50 218 PRO A C 1
ATOM 1601 O O . PRO A 1 218 ? -5.485 13.765 13.085 1.00 48.50 218 PRO A O 1
ATOM 1604 N N . GLY A 1 219 ? -3.426 14.073 12.305 1.00 43.25 219 GLY A N 1
ATOM 1605 C CA . GLY A 1 219 ? -2.741 13.906 13.590 1.00 43.25 219 GLY A CA 1
ATOM 1606 C C . GLY A 1 219 ? -2.949 15.023 14.626 1.00 43.25 219 GLY A C 1
ATOM 1607 O O . GLY A 1 219 ? -2.198 15.074 15.598 1.00 43.25 219 GLY A O 1
ATOM 1608 N N . GLY A 1 220 ? -3.905 15.938 14.435 1.00 37.25 220 GLY A N 1
ATOM 1609 C CA . GLY A 1 220 ? -4.173 17.037 15.362 1.00 37.25 220 GLY A CA 1
ATOM 1610 C C . GLY A 1 220 ? -5.654 17.192 15.679 1.00 37.25 220 GLY A C 1
ATOM 1611 O O . GLY A 1 220 ? -6.348 17.845 14.914 1.00 37.25 220 GLY A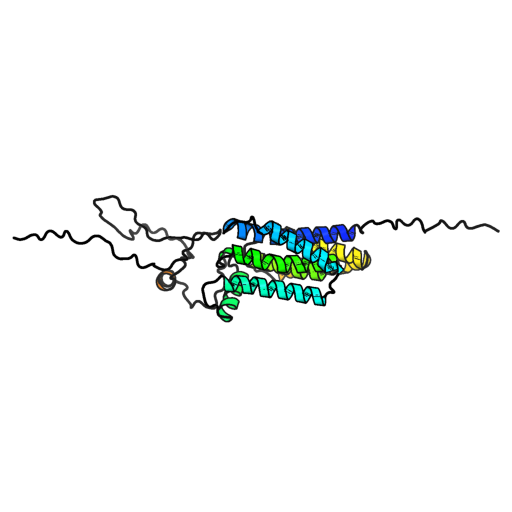 O 1
ATOM 1612 N N . ALA A 1 221 ? -6.092 16.639 16.818 1.00 41.47 221 ALA A N 1
ATOM 1613 C CA . ALA A 1 221 ? -7.317 16.955 17.580 1.00 41.47 221 ALA A CA 1
ATOM 1614 C C . ALA A 1 221 ? -8.655 17.112 16.816 1.00 41.47 221 ALA A C 1
ATOM 1616 O O . ALA A 1 221 ? -9.629 17.589 17.396 1.00 41.47 221 ALA A O 1
ATOM 1617 N N . ALA A 1 222 ? -8.726 16.742 15.541 1.00 46.81 222 ALA A N 1
ATOM 1618 C CA . ALA A 1 222 ? -9.947 16.768 14.758 1.00 46.81 222 ALA A CA 1
ATOM 1619 C C . ALA A 1 222 ? -10.679 15.445 14.977 1.00 46.81 222 ALA A C 1
ATOM 1621 O O . ALA A 1 222 ? -10.109 14.376 14.773 1.00 46.81 222 ALA A O 1
ATOM 1622 N N . SER A 1 223 ? -11.931 15.520 15.424 1.00 52.28 223 SER A N 1
ATOM 1623 C CA . SER A 1 223 ? -12.791 14.346 15.522 1.00 52.28 223 SER A CA 1
ATOM 1624 C C . SER A 1 223 ? -13.004 13.744 14.126 1.00 52.28 223 SER A C 1
ATOM 1626 O O . SER A 1 223 ? -13.286 14.505 13.191 1.00 52.28 223 SER A O 1
ATOM 1628 N N . PRO A 1 224 ? -12.891 12.413 13.968 1.00 59.06 224 PRO A N 1
ATOM 1629 C CA . PRO A 1 224 ? -13.226 11.731 12.723 1.00 59.06 224 PRO A CA 1
ATOM 1630 C C . PRO A 1 224 ? -14.644 12.076 12.263 1.00 59.06 224 PRO A C 1
ATOM 1632 O O . PRO A 1 224 ? -15.547 12.298 13.075 1.00 59.06 224 PRO A O 1
ATOM 1635 N N . VAL A 1 225 ? -14.851 12.147 10.949 1.00 63.44 225 VAL A N 1
ATOM 1636 C CA . VAL A 1 225 ? -16.146 12.532 10.381 1.00 63.44 225 VAL A CA 1
ATOM 1637 C C . VAL A 1 225 ? -17.069 11.318 10.388 1.00 63.44 225 VAL A C 1
ATOM 1639 O O . VAL A 1 225 ? -16.868 10.401 9.594 1.00 63.44 225 VAL A O 1
ATOM 1642 N N . SER A 1 226 ? -18.099 11.325 11.239 1.00 58.53 226 SER A N 1
ATOM 1643 C CA . SER A 1 226 ? -19.148 10.298 11.223 1.00 58.53 226 SER A CA 1
ATOM 1644 C C . SER A 1 226 ? -20.349 10.730 10.380 1.00 58.53 226 SER A C 1
ATOM 1646 O O . SER A 1 226 ? -20.837 11.852 10.505 1.00 58.53 226 SER A O 1
ATOM 1648 N N . PHE A 1 227 ? -20.834 9.831 9.519 1.00 54.66 227 PHE A N 1
ATOM 1649 C CA . PHE A 1 227 ? -21.999 10.058 8.646 1.00 54.66 227 PHE A CA 1
ATOM 1650 C C . PHE A 1 227 ? -23.253 9.295 9.090 1.00 54.66 227 PHE A C 1
ATOM 1652 O O . PHE A 1 227 ? -24.331 9.520 8.541 1.00 54.66 227 PHE A O 1
ATOM 1659 N N . LEU A 1 228 ? -23.111 8.371 10.044 1.00 54.62 228 LEU A N 1
ATOM 1660 C CA . LEU A 1 228 ? -24.182 7.485 10.513 1.00 54.62 228 LEU A CA 1
ATOM 1661 C C . LEU A 1 228 ? -24.613 7.775 11.963 1.00 54.62 228 LEU A C 1
ATOM 1663 O O . LEU A 1 228 ? -25.501 7.090 12.469 1.00 54.62 228 LEU A O 1
ATOM 1667 N N . GLY A 1 229 ? -24.011 8.777 12.615 1.00 49.16 229 GLY A N 1
ATOM 1668 C CA . GLY A 1 229 ? -24.382 9.268 13.944 1.00 49.16 229 GLY A CA 1
ATOM 1669 C C . GLY A 1 229 ? -25.007 10.661 13.870 1.00 49.16 229 GLY A C 1
ATOM 1670 O O . GLY A 1 229 ? -24.380 11.595 13.375 1.00 49.16 229 GLY A O 1
ATOM 1671 N N . ASP A 1 230 ? -26.248 10.776 14.343 1.00 41.41 230 ASP A N 1
ATOM 1672 C CA . ASP A 1 230 ? -26.993 12.031 14.440 1.00 41.41 230 ASP A CA 1
ATOM 1673 C C . ASP A 1 230 ? -26.328 13.045 15.394 1.00 41.41 230 ASP A C 1
ATOM 1675 O O . ASP A 1 230 ? -25.652 12.715 16.366 1.00 41.41 230 ASP A O 1
ATOM 1679 N N . ASP A 1 231 ? -26.596 14.305 15.080 1.00 48.16 231 ASP A N 1
ATOM 1680 C CA . ASP A 1 231 ? -26.319 15.565 15.768 1.00 48.16 231 ASP A CA 1
ATOM 1681 C C . ASP A 1 231 ? -26.371 15.500 17.321 1.00 48.16 231 ASP A C 1
ATOM 1683 O O . ASP A 1 231 ? -27.430 15.675 17.923 1.00 48.16 231 ASP A O 1
ATOM 1687 N N . THR A 1 232 ? -25.239 15.301 18.016 1.00 41.88 232 THR A N 1
ATOM 1688 C CA . THR A 1 232 ? -25.168 15.492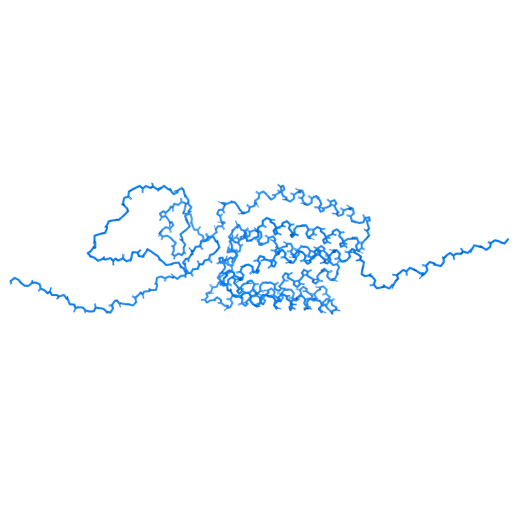 19.485 1.00 41.88 232 THR A CA 1
ATOM 1689 C C . THR A 1 232 ? -23.850 16.112 19.950 1.00 41.88 232 THR A C 1
ATOM 1691 O O . THR A 1 232 ? -23.001 15.463 20.558 1.00 41.88 232 THR A O 1
ATOM 1694 N N . GLY A 1 233 ? -23.693 17.416 19.732 1.00 41.03 233 GLY A N 1
ATOM 1695 C CA . GLY A 1 233 ? -22.628 18.225 20.337 1.00 41.03 233 GLY A CA 1
ATOM 1696 C C . GLY A 1 233 ? -22.833 18.546 21.828 1.00 41.03 233 GLY A C 1
ATOM 1697 O O . GLY A 1 233 ? -22.567 19.675 22.232 1.00 41.03 233 GLY A O 1
ATOM 1698 N N . THR A 1 234 ? -23.338 17.616 22.654 1.00 44.34 234 THR A N 1
ATOM 1699 C CA . THR A 1 234 ? -23.492 17.817 24.112 1.00 44.34 234 THR A CA 1
ATOM 1700 C C . THR A 1 234 ? -23.167 16.546 24.916 1.00 44.34 234 THR A C 1
ATOM 1702 O O . THR A 1 234 ? -23.524 15.435 24.524 1.00 44.34 234 THR A O 1
ATOM 1705 N N . MET A 1 235 ? -22.508 16.700 26.080 1.00 38.62 235 MET A N 1
ATOM 1706 C CA . MET A 1 235 ? -22.100 15.591 26.974 1.00 38.62 235 MET A CA 1
ATOM 1707 C C . MET A 1 235 ? -23.278 14.725 27.451 1.00 38.62 235 MET A C 1
ATOM 1709 O O . MET A 1 235 ? -23.122 13.542 27.738 1.00 38.62 235 MET A O 1
ATOM 1713 N N . GLU A 1 236 ? -24.466 15.317 27.536 1.00 43.59 236 GLU A N 1
ATOM 1714 C CA . GLU A 1 236 ? -25.705 14.651 27.946 1.00 43.59 236 GLU A CA 1
ATOM 1715 C C . GLU A 1 236 ? -26.242 13.735 26.834 1.00 43.59 236 GLU A C 1
ATOM 1717 O O . GLU A 1 236 ? -26.795 12.674 27.125 1.00 43.59 236 GLU A O 1
ATOM 1722 N N . GLY A 1 237 ? -26.005 14.097 25.565 1.00 41.97 237 GLY A N 1
ATOM 1723 C CA . GLY A 1 237 ? -26.302 13.264 24.400 1.00 41.97 237 GLY A CA 1
ATOM 1724 C C . GLY A 1 237 ? -25.396 12.036 24.321 1.00 41.97 237 GLY A C 1
ATOM 1725 O O . GLY A 1 237 ? -25.891 10.936 24.094 1.00 41.97 237 GLY A O 1
ATOM 1726 N N . ALA A 1 238 ? -24.102 12.180 24.622 1.00 44.41 238 ALA A N 1
ATOM 1727 C CA . ALA A 1 238 ? -23.150 11.063 24.625 1.00 44.41 238 ALA A CA 1
ATOM 1728 C C . ALA A 1 238 ? -23.473 9.991 25.689 1.00 44.41 238 ALA A C 1
ATOM 1730 O O . ALA A 1 238 ? -23.246 8.808 25.470 1.00 44.41 238 ALA A O 1
ATOM 1731 N N . VAL A 1 239 ? -24.061 10.377 26.829 1.00 47.50 239 VAL A N 1
ATOM 1732 C CA . VAL A 1 239 ? -24.422 9.439 27.915 1.00 47.50 239 VAL A CA 1
ATOM 1733 C C . VAL A 1 239 ? -25.723 8.677 27.635 1.00 47.50 239 VAL A C 1
ATOM 1735 O O . VAL A 1 239 ? -25.918 7.582 28.162 1.00 47.50 239 VAL A O 1
ATOM 1738 N N . ILE A 1 240 ? -26.625 9.249 26.834 1.00 47.84 240 ILE A N 1
ATOM 1739 C CA . ILE A 1 240 ? -27.956 8.680 26.563 1.00 47.84 240 ILE A CA 1
ATOM 1740 C C . ILE A 1 240 ? -27.990 7.927 25.219 1.00 47.84 240 ILE A C 1
ATOM 1742 O O . ILE A 1 240 ? -28.830 7.045 25.047 1.00 47.84 240 ILE A O 1
ATOM 1746 N N . SER A 1 241 ? -27.067 8.231 24.298 1.00 45.62 241 SER A N 1
ATOM 1747 C CA . SER A 1 241 ? -27.077 7.711 22.919 1.00 45.62 241 SER A CA 1
ATOM 1748 C C . SER A 1 241 ? -25.984 6.683 22.619 1.00 45.62 241 SER A C 1
ATOM 1750 O O . SER A 1 241 ? -26.077 6.009 21.596 1.00 45.62 241 SER A O 1
ATOM 1752 N N . ASP A 1 242 ? -24.959 6.550 23.469 1.00 39.19 242 ASP A N 1
ATOM 1753 C CA . ASP A 1 242 ? -23.784 5.735 23.154 1.00 39.19 242 ASP A CA 1
ATOM 1754 C C . ASP A 1 242 ? -23.648 4.532 24.105 1.00 39.19 242 ASP A C 1
ATOM 1756 O O . ASP A 1 242 ? -23.145 4.613 25.225 1.00 39.19 242 ASP A O 1
ATOM 1760 N N . ASP A 1 243 ? -24.119 3.373 23.644 1.00 46.09 243 ASP A N 1
ATOM 1761 C CA . ASP A 1 243 ? -23.995 2.095 24.358 1.00 46.09 243 ASP A CA 1
ATOM 1762 C C . ASP A 1 243 ? -22.552 1.528 24.316 1.00 46.09 243 ASP A C 1
ATOM 1764 O O . ASP A 1 243 ? -22.293 0.457 24.884 1.00 46.09 243 ASP A O 1
ATOM 1768 N N . SER A 1 244 ? -21.594 2.209 23.661 1.00 43.09 244 SER A N 1
ATOM 1769 C CA . SER A 1 244 ? -20.289 1.616 23.318 1.00 43.09 244 SER A CA 1
ATOM 1770 C C . SER A 1 244 ? -19.032 2.489 23.461 1.00 43.09 244 SER A C 1
ATOM 1772 O O . SER A 1 244 ? -17.945 1.918 23.595 1.00 43.09 244 SER A O 1
ATOM 1774 N N . SER A 1 245 ? -19.120 3.821 23.520 1.00 42.66 245 SER A N 1
ATOM 1775 C CA . SER A 1 245 ? -17.952 4.682 23.783 1.00 42.66 245 SER A CA 1
ATOM 1776 C C . SER A 1 245 ? -18.246 5.859 24.710 1.00 42.66 245 SER A C 1
ATOM 1778 O O . SER A 1 245 ? -19.370 6.319 24.839 1.00 42.66 245 SER A O 1
ATOM 1780 N N . LEU A 1 246 ? -17.206 6.325 25.404 1.00 42.19 246 LEU A N 1
ATOM 1781 C CA . LEU A 1 246 ? -17.225 7.578 26.153 1.00 42.19 246 LEU A CA 1
ATOM 1782 C C . LEU A 1 246 ? -15.971 8.345 25.740 1.00 42.19 246 LEU A C 1
ATOM 1784 O O . LEU A 1 246 ? -14.917 8.204 26.358 1.00 42.19 246 LEU A O 1
ATOM 1788 N N . ASP A 1 247 ? -16.081 9.083 24.639 1.00 39.75 247 ASP A N 1
ATOM 1789 C CA . ASP A 1 247 ? -15.061 10.036 24.217 1.00 39.75 247 ASP A CA 1
ATOM 1790 C C . ASP A 1 247 ? -15.182 11.284 25.097 1.00 39.75 247 ASP A C 1
ATOM 1792 O O . ASP A 1 247 ? -16.190 11.993 25.080 1.00 39.75 247 ASP A O 1
ATOM 1796 N N . ILE A 1 248 ? -14.165 11.545 25.922 1.00 39.28 248 ILE A N 1
ATOM 1797 C CA . ILE A 1 248 ? -14.100 12.779 26.710 1.00 39.28 248 ILE A CA 1
ATOM 1798 C C . ILE A 1 248 ? -13.605 13.882 25.776 1.00 39.28 248 ILE A C 1
ATOM 1800 O O . ILE A 1 248 ? -12.408 14.144 25.679 1.00 39.28 248 ILE A O 1
ATOM 1804 N N . VAL A 1 249 ? -14.540 14.519 25.078 1.00 35.81 249 VAL A N 1
ATOM 1805 C CA . VAL A 1 249 ? -14.281 15.717 24.276 1.00 35.81 249 VAL A CA 1
ATOM 1806 C C . VAL A 1 249 ? -14.936 16.906 24.978 1.00 35.81 249 VAL A C 1
ATOM 1808 O O . VAL A 1 249 ? -16.156 16.985 25.094 1.00 35.81 249 VAL A O 1
ATOM 1811 N N . GLY A 1 250 ? -14.102 17.809 25.496 1.00 36.00 250 GLY A N 1
ATOM 1812 C CA . GLY A 1 250 ? -14.508 19.011 26.231 1.00 36.00 250 GLY A CA 1
ATOM 1813 C C . GLY A 1 250 ? -13.544 19.348 27.371 1.00 36.00 250 GLY A C 1
ATOM 1814 O O . GLY A 1 250 ? -12.831 18.475 27.867 1.00 36.00 250 GLY A O 1
ATOM 1815 N N . GLU A 1 251 ? -13.504 20.619 27.785 1.00 29.89 251 GLU A N 1
ATOM 1816 C CA . GLU A 1 251 ? -12.791 21.031 28.999 1.00 29.89 251 GLU A CA 1
ATOM 1817 C C . GLU A 1 251 ? -13.278 20.195 30.189 1.00 29.89 251 GLU A C 1
ATOM 1819 O O . GLU A 1 251 ? -14.467 20.150 30.505 1.00 29.89 251 GLU A O 1
ATOM 1824 N N . VAL A 1 252 ? -12.343 19.517 30.857 1.00 39.47 252 VAL A N 1
ATOM 1825 C CA . VAL A 1 252 ? -12.619 18.848 32.127 1.00 39.47 252 VAL A CA 1
ATOM 1826 C C . VAL A 1 252 ? -12.711 19.933 33.193 1.00 39.47 252 VAL A C 1
ATOM 1828 O O . VAL A 1 252 ? -11.725 20.265 33.853 1.00 39.47 252 VAL A O 1
ATOM 1831 N N . GLU A 1 253 ? -13.902 20.500 33.363 1.00 41.09 253 GLU A N 1
ATOM 1832 C CA . GLU A 1 253 ? -14.203 21.312 34.535 1.00 41.09 253 GLU A CA 1
ATOM 1833 C C . GLU A 1 253 ? -14.213 20.396 35.764 1.00 41.09 253 GLU A C 1
ATOM 1835 O O . GLU A 1 253 ? -15.183 19.693 36.060 1.00 41.09 253 GLU A O 1
ATOM 1840 N N . GLN A 1 254 ? -13.090 20.382 36.484 1.00 39.53 254 GLN A N 1
ATOM 1841 C CA . GLN A 1 254 ? -12.998 19.795 37.816 1.00 39.53 254 GLN A CA 1
ATOM 1842 C C . GLN A 1 254 ? -13.823 20.645 38.786 1.00 39.53 254 GLN A C 1
ATOM 1844 O O . GLN A 1 254 ? -13.308 21.522 39.477 1.00 39.53 254 GLN A O 1
ATOM 1849 N N . THR A 1 255 ? -15.125 20.397 38.820 1.00 51.03 255 THR A N 1
ATOM 1850 C CA . THR A 1 255 ? -16.030 20.945 39.827 1.00 51.03 255 THR A CA 1
ATOM 1851 C C . THR A 1 255 ? -15.964 20.085 41.085 1.00 51.03 255 THR A C 1
ATOM 1853 O O . THR A 1 255 ? -16.031 18.856 41.028 1.00 51.03 255 THR A O 1
ATOM 1856 N N . ALA A 1 256 ? -15.792 20.736 42.237 1.00 57.94 256 ALA A N 1
ATOM 1857 C CA . ALA A 1 256 ? -15.714 20.077 43.540 1.00 57.94 256 ALA A CA 1
ATOM 1858 C C . ALA A 1 256 ? -17.092 19.623 44.066 1.00 57.94 256 ALA A C 1
ATOM 1860 O O . ALA A 1 256 ? -17.180 19.107 45.182 1.00 57.94 256 ALA A O 1
ATOM 1861 N N . GLU A 1 257 ? -18.165 19.806 43.290 1.00 65.12 257 GLU A N 1
ATOM 1862 C CA . GLU A 1 257 ? -19.500 19.321 43.619 1.00 65.12 257 GLU A CA 1
ATOM 1863 C C . GLU A 1 257 ? -19.528 17.789 43.800 1.00 65.12 257 GLU A C 1
ATOM 1865 O O . GLU A 1 257 ? -19.218 17.030 42.872 1.00 65.12 257 GLU A O 1
ATOM 1870 N N . PRO A 1 258 ? -19.966 17.297 44.974 1.00 62.19 258 PRO A N 1
ATOM 1871 C CA . PRO A 1 258 ? -20.173 15.873 45.194 1.00 62.19 258 PRO A CA 1
ATOM 1872 C C . PRO A 1 258 ? -21.229 15.318 44.224 1.00 62.19 258 PRO A C 1
ATOM 1874 O O . PRO A 1 258 ? -22.401 15.682 44.295 1.00 62.19 258 PRO A O 1
ATOM 1877 N N . ARG A 1 259 ? -20.827 14.400 43.335 1.00 63.34 259 ARG A N 1
ATOM 1878 C CA . ARG A 1 259 ? -21.723 13.753 42.351 1.00 63.34 259 ARG A CA 1
ATOM 1879 C C . ARG A 1 259 ? -22.636 12.696 42.985 1.00 63.34 259 ARG A C 1
ATOM 1881 O O . ARG A 1 259 ? -23.756 12.494 42.531 1.00 63.34 259 ARG A O 1
ATOM 1888 N N . PHE A 1 260 ? -22.155 12.007 44.018 1.00 62.81 260 PHE A N 1
ATOM 1889 C CA . PHE A 1 260 ? -22.910 11.023 44.796 1.00 62.81 260 PHE A CA 1
ATOM 1890 C C . PHE A 1 260 ? -22.244 10.807 46.162 1.00 62.81 260 PHE A C 1
ATOM 1892 O O . PHE A 1 260 ? -21.020 10.814 46.272 1.00 62.81 260 PHE A O 1
ATOM 1899 N N . VAL A 1 261 ? -23.054 10.599 47.204 1.00 76.88 261 VAL A N 1
ATOM 1900 C CA . VAL A 1 261 ? -22.604 10.258 48.563 1.00 76.88 261 VAL A CA 1
ATOM 1901 C C . VAL A 1 261 ? -23.175 8.895 48.914 1.00 76.88 261 VAL A C 1
ATOM 1903 O O . VAL A 1 261 ? -24.378 8.675 48.780 1.00 76.88 261 VAL A O 1
ATOM 1906 N N . VAL A 1 262 ? -22.318 7.980 49.362 1.00 72.25 262 VAL A N 1
ATOM 1907 C CA . VAL A 1 262 ? -22.735 6.637 49.766 1.00 72.25 262 VAL A CA 1
ATOM 1908 C C . VAL A 1 262 ? -22.224 6.340 51.169 1.00 72.25 262 VAL A C 1
ATOM 1910 O O . VAL A 1 262 ? -21.024 6.409 51.421 1.00 72.25 262 VAL A O 1
ATOM 1913 N N . THR A 1 263 ? -23.136 5.972 52.067 1.00 72.81 263 THR A N 1
ATOM 1914 C CA . THR A 1 263 ? -22.811 5.483 53.411 1.00 72.81 263 THR A CA 1
ATOM 1915 C C . THR A 1 263 ? -22.811 3.960 53.385 1.00 72.81 263 THR A C 1
ATOM 1917 O O . THR A 1 263 ? -23.809 3.351 53.006 1.00 72.81 263 THR A O 1
ATOM 1920 N N . SER A 1 264 ? -21.693 3.343 53.767 1.00 76.25 264 SER A N 1
ATOM 1921 C CA . SER A 1 264 ? -21.545 1.887 53.823 1.00 76.25 264 SER A CA 1
ATOM 1922 C C . SER A 1 264 ? -20.808 1.493 55.096 1.00 76.25 264 SER A C 1
ATOM 1924 O O . SER A 1 264 ? -19.806 2.113 55.445 1.00 76.25 264 SER A O 1
ATOM 1926 N N . GLU A 1 265 ? -21.299 0.457 55.770 1.00 74.69 265 GLU A N 1
ATOM 1927 C CA . GLU A 1 265 ? -20.687 -0.107 56.982 1.00 74.69 265 GLU A CA 1
ATOM 1928 C C . GLU A 1 265 ? -19.524 -1.061 56.652 1.00 74.69 265 GLU A C 1
ATOM 1930 O O . GLU A 1 265 ? -18.706 -1.378 57.513 1.00 74.69 265 GLU A O 1
ATOM 1935 N N . GLU A 1 266 ? -19.403 -1.465 55.383 1.00 74.38 266 GLU A N 1
ATOM 1936 C CA . GLU A 1 266 ? -18.363 -2.366 54.880 1.00 74.38 266 GLU A CA 1
ATOM 1937 C C . GLU A 1 266 ? -17.629 -1.766 53.665 1.00 74.38 266 GLU A C 1
ATOM 1939 O O . GLU A 1 266 ? -18.250 -1.069 52.847 1.00 74.38 266 GLU A O 1
ATOM 1944 N N . PRO A 1 267 ? -16.323 -2.048 53.487 1.00 64.06 267 PRO A N 1
ATOM 1945 C CA . PRO A 1 267 ? -15.577 -1.618 52.310 1.00 64.06 267 PRO A CA 1
ATOM 1946 C C . PRO A 1 267 ? -16.095 -2.317 51.045 1.00 64.06 267 PRO A C 1
ATOM 1948 O O . PRO A 1 267 ? -16.130 -3.545 50.958 1.00 64.06 267 PRO A O 1
ATOM 1951 N N . ARG A 1 268 ? -16.478 -1.525 50.036 1.00 70.81 268 ARG A N 1
ATOM 1952 C CA . ARG A 1 268 ? -16.978 -2.008 48.740 1.00 70.81 268 ARG A CA 1
ATOM 1953 C C . ARG A 1 268 ? -16.251 -1.345 47.576 1.00 70.81 268 ARG A C 1
ATOM 1955 O O . ARG A 1 268 ? -15.927 -0.162 47.628 1.00 70.81 268 ARG A O 1
ATOM 1962 N N . LEU A 1 269 ? -16.025 -2.120 46.514 1.00 66.62 269 LEU A N 1
ATOM 1963 C CA . LEU A 1 269 ? -15.483 -1.627 45.250 1.00 66.62 269 LEU A CA 1
ATOM 1964 C C . LEU A 1 269 ? -16.621 -1.068 44.386 1.00 66.62 269 LEU A C 1
ATOM 1966 O O . LEU A 1 269 ? -17.496 -1.814 43.945 1.00 66.62 269 LEU A O 1
ATOM 1970 N N . TRP A 1 270 ? -16.583 0.235 44.115 1.00 68.69 270 TRP A N 1
ATOM 1971 C CA . TRP A 1 270 ? -17.550 0.910 43.251 1.00 68.69 270 TRP A CA 1
ATOM 1972 C C . TRP A 1 270 ? -17.075 0.866 41.801 1.00 68.69 270 TRP A C 1
ATOM 1974 O O . TRP A 1 270 ? -16.218 1.642 41.385 1.00 68.69 270 TRP A O 1
ATOM 1984 N N . ARG A 1 271 ? -17.614 -0.080 41.029 1.00 62.62 271 ARG A N 1
ATOM 1985 C CA . ARG A 1 271 ? -17.300 -0.240 39.607 1.00 62.62 271 ARG A CA 1
ATOM 1986 C C . ARG A 1 271 ? -18.332 0.504 38.762 1.00 62.62 271 ARG A C 1
ATOM 1988 O O . ARG A 1 271 ? -19.484 0.090 38.711 1.00 62.62 271 ARG A O 1
ATOM 1995 N N . THR A 1 272 ? -17.913 1.569 38.085 1.00 67.31 272 THR A N 1
ATOM 1996 C CA . THR A 1 272 ? -18.761 2.348 37.163 1.00 67.31 272 THR A CA 1
ATOM 1997 C C . THR A 1 272 ? -18.811 1.745 35.760 1.00 67.31 272 THR A C 1
ATOM 1999 O O . THR A 1 272 ? -19.807 1.891 35.060 1.00 67.31 272 THR A O 1
ATOM 2002 N N . GLY A 1 273 ? -17.773 1.005 35.363 1.00 66.12 273 GLY A N 1
ATOM 2003 C CA . GLY A 1 273 ? -17.695 0.377 34.049 1.00 66.12 273 GLY A CA 1
ATOM 2004 C C . GLY A 1 273 ? -16.655 -0.738 33.962 1.00 66.12 273 GLY A C 1
ATOM 2005 O O . GLY A 1 273 ? -15.892 -1.016 34.893 1.00 66.12 273 GLY A O 1
ATOM 2006 N N . SER A 1 274 ? -16.648 -1.419 32.822 1.00 69.06 274 SER A N 1
ATOM 2007 C CA . SER A 1 274 ? -15.623 -2.384 32.439 1.00 69.06 274 SER A CA 1
ATOM 2008 C C . SER A 1 274 ? -15.200 -2.092 31.010 1.00 69.06 274 SER A C 1
ATOM 2010 O O . SER A 1 274 ? -16.041 -2.163 30.116 1.00 69.06 274 SER A O 1
ATOM 2012 N N . TYR A 1 275 ? -13.923 -1.792 30.817 1.00 69.75 275 TYR A N 1
ATOM 2013 C CA . TYR A 1 275 ? -13.323 -1.606 29.503 1.00 69.75 275 TYR A CA 1
ATOM 2014 C C . TYR A 1 275 ? -12.473 -2.836 29.208 1.00 69.75 275 TYR A C 1
ATOM 2016 O O . TYR A 1 275 ? -11.728 -3.292 30.077 1.00 69.75 275 TYR A O 1
ATOM 2024 N N . ASP A 1 276 ? -12.664 -3.423 28.035 1.00 66.88 276 ASP A N 1
ATOM 2025 C CA . ASP A 1 276 ? -12.126 -4.736 27.674 1.00 66.88 276 ASP A CA 1
ATOM 2026 C C . ASP A 1 276 ? -11.224 -4.701 26.437 1.00 66.88 276 ASP A C 1
ATOM 2028 O O . ASP A 1 276 ? -10.590 -5.710 26.130 1.00 66.88 276 ASP A O 1
ATOM 2032 N N . ARG A 1 277 ? -11.097 -3.550 25.764 1.00 67.12 277 ARG A N 1
ATOM 2033 C CA . ARG A 1 277 ? -10.245 -3.395 24.580 1.00 67.12 277 ARG A CA 1
ATOM 2034 C C . ARG A 1 277 ? -9.413 -2.116 24.643 1.00 67.12 277 ARG A C 1
ATOM 2036 O O . ARG A 1 277 ? -9.953 -1.052 24.908 1.00 67.12 277 ARG A O 1
ATOM 2043 N N . TYR A 1 278 ? -8.114 -2.216 24.371 1.00 63.06 278 TYR A N 1
ATOM 2044 C CA . TYR A 1 278 ? -7.198 -1.074 24.283 1.00 63.06 278 TYR A CA 1
ATOM 2045 C C . TYR A 1 278 ? -6.951 -0.691 22.817 1.00 63.06 278 TYR A C 1
ATOM 2047 O O . TYR A 1 278 ? -6.780 -1.575 21.979 1.00 63.06 278 TYR A O 1
ATOM 2055 N N . THR A 1 279 ? -6.948 0.607 22.507 1.00 64.31 279 THR A N 1
ATOM 2056 C CA . THR A 1 279 ? -6.841 1.155 21.138 1.00 64.31 279 THR A CA 1
ATOM 2057 C C . THR A 1 279 ? -5.594 2.020 20.924 1.00 64.31 279 THR A C 1
ATOM 2059 O O . THR A 1 279 ? -5.562 2.836 20.013 1.00 64.31 279 THR A O 1
ATOM 2062 N N . GLY A 1 280 ? -4.570 1.911 21.778 1.00 44.00 280 GLY A N 1
ATOM 2063 C CA . GLY A 1 280 ? -3.352 2.735 21.690 1.00 44.00 280 GLY A CA 1
ATOM 2064 C C . GLY A 1 280 ? -3.504 4.145 22.281 1.00 44.00 280 GLY A C 1
ATOM 2065 O O . GLY A 1 280 ? -2.593 4.628 22.947 1.00 44.00 280 GLY A O 1
ATOM 2066 N N . GLY A 1 281 ? -4.677 4.771 22.141 1.00 44.03 281 GLY A N 1
ATOM 2067 C CA . GLY A 1 281 ? -5.021 6.050 22.785 1.00 44.03 281 GLY A CA 1
ATOM 2068 C C . GLY A 1 281 ? -5.802 5.918 24.100 1.00 44.03 281 GLY A C 1
ATOM 2069 O O . GLY A 1 281 ? -5.825 6.848 24.903 1.00 44.03 281 GLY A O 1
ATOM 2070 N N . GLY A 1 282 ? -6.422 4.760 24.355 1.00 54.16 282 GLY A N 1
ATOM 2071 C CA . GLY A 1 282 ? -7.276 4.554 25.524 1.00 54.16 282 GLY A CA 1
ATOM 2072 C C . GLY A 1 282 ? -7.932 3.176 25.571 1.00 54.16 282 GLY A C 1
ATOM 2073 O O . GLY A 1 282 ? -7.672 2.311 24.736 1.00 54.16 282 GLY A O 1
ATOM 2074 N N . TRP A 1 283 ? -8.768 2.959 26.585 1.00 69.12 283 TRP A N 1
ATOM 2075 C CA . TRP A 1 283 ? -9.536 1.727 26.762 1.00 69.12 283 TRP A CA 1
ATOM 2076 C C . TRP A 1 283 ? -11.004 1.960 26.391 1.00 69.12 283 TRP A C 1
ATOM 2078 O O . TRP A 1 283 ? -11.623 2.898 26.885 1.00 69.12 283 TRP A O 1
ATOM 2088 N N . ILE A 1 284 ? -11.569 1.078 25.570 1.00 64.56 284 ILE A N 1
ATOM 2089 C CA . ILE A 1 284 ? -12.963 1.095 25.117 1.00 64.56 284 ILE A CA 1
ATOM 2090 C C . ILE A 1 284 ? -13.712 -0.162 25.586 1.00 64.56 284 ILE A C 1
ATOM 2092 O O . ILE A 1 284 ? -13.106 -1.166 25.980 1.00 64.56 284 ILE A O 1
ATOM 2096 N N . ARG A 1 285 ? -15.049 -0.098 25.573 1.00 65.06 285 ARG A N 1
ATOM 2097 C CA . ARG A 1 285 ? -15.945 -1.189 25.977 1.00 65.06 285 ARG A CA 1
ATOM 2098 C C . ARG A 1 285 ? -16.612 -1.796 24.746 1.00 65.06 285 ARG A C 1
ATOM 2100 O O . ARG A 1 285 ? -17.305 -1.111 24.013 1.00 65.06 285 ARG A O 1
ATOM 2107 N N . THR A 1 286 ? -16.453 -3.100 24.550 1.00 59.12 286 THR A N 1
ATOM 2108 C CA . THR A 1 286 ? -16.986 -3.823 23.380 1.00 59.12 286 THR A CA 1
ATOM 2109 C C . THR A 1 286 ? -18.094 -4.827 23.721 1.00 59.12 286 THR A C 1
ATOM 2111 O O . THR A 1 286 ? -18.731 -5.379 22.824 1.00 59.12 286 THR A O 1
ATOM 2114 N N . GLY A 1 287 ? -18.386 -5.030 25.013 1.00 49.53 287 GLY A N 1
ATOM 2115 C CA . GLY A 1 287 ? -19.478 -5.878 25.499 1.00 49.53 287 GLY A CA 1
ATOM 2116 C C . GLY A 1 287 ? -20.701 -5.103 26.009 1.00 49.53 287 GLY A C 1
ATOM 2117 O O . GLY A 1 287 ? -20.614 -4.374 27.005 1.00 49.53 287 GLY A O 1
ATOM 2118 N N . GLY A 1 288 ? -21.868 -5.344 25.397 1.00 47.84 288 GLY A N 1
ATOM 2119 C CA . GLY A 1 288 ? -23.169 -4.913 25.928 1.00 47.84 288 GLY A CA 1
ATOM 2120 C C . GLY A 1 288 ? -23.466 -5.525 27.309 1.00 47.84 288 GLY A C 1
ATOM 2121 O O . GLY A 1 288 ? -22.809 -6.495 27.710 1.00 47.84 288 GLY A O 1
ATOM 2122 N N . PRO A 1 289 ? -24.420 -4.975 28.086 1.00 42.78 289 PRO A N 1
ATOM 2123 C CA . PRO A 1 289 ? -24.735 -5.462 29.424 1.00 42.78 289 PRO A CA 1
ATOM 2124 C C . PRO A 1 289 ? -25.211 -6.914 29.354 1.00 42.78 289 PRO A C 1
ATOM 2126 O O . PRO A 1 289 ? -26.375 -7.219 29.094 1.00 42.78 289 PRO A O 1
ATOM 2129 N N . ARG A 1 290 ? -24.295 -7.847 29.617 1.00 41.66 290 ARG A N 1
ATOM 2130 C CA . ARG A 1 290 ? -24.642 -9.238 29.861 1.00 41.66 290 ARG A CA 1
ATOM 2131 C C . ARG A 1 290 ? -25.489 -9.215 31.128 1.00 41.66 290 ARG A C 1
ATOM 2133 O O . ARG A 1 290 ? -24.972 -8.888 32.195 1.00 41.66 290 ARG A O 1
ATOM 2140 N N . ARG A 1 291 ? -26.795 -9.480 30.992 1.00 37.78 291 ARG A N 1
ATOM 2141 C CA . ARG A 1 291 ? -27.726 -9.654 32.114 1.00 37.78 291 ARG A CA 1
ATOM 2142 C C . ARG A 1 291 ? -27.043 -10.614 33.080 1.00 37.78 291 ARG A C 1
ATOM 2144 O O . ARG A 1 291 ? -26.938 -11.804 32.787 1.00 37.78 291 ARG A O 1
ATOM 2151 N N . LEU A 1 292 ? -26.504 -10.086 34.177 1.00 39.44 292 LEU A N 1
ATOM 2152 C CA . LEU A 1 292 ? -25.992 -10.917 35.248 1.00 39.44 292 LEU A CA 1
ATOM 2153 C C . LEU A 1 292 ? -27.185 -11.767 35.671 1.00 39.44 292 LEU A C 1
ATOM 2155 O O . LEU A 1 292 ? -28.209 -11.249 36.123 1.00 39.44 292 LEU A O 1
ATOM 2159 N N . LEU A 1 293 ? -27.093 -13.065 35.386 1.00 37.34 293 LEU A N 1
ATOM 2160 C CA . LEU A 1 293 ? -28.025 -14.054 35.894 1.00 37.34 293 LEU A CA 1
ATOM 2161 C C . LEU A 1 293 ? -28.164 -13.793 37.395 1.00 37.34 293 LEU A C 1
ATOM 2163 O O . LEU A 1 293 ? -27.160 -13.620 38.081 1.00 37.34 293 LEU A O 1
ATOM 2167 N N . ARG A 1 294 ? -29.427 -13.670 37.818 1.00 34.91 294 ARG A N 1
ATOM 2168 C CA . ARG A 1 294 ? -29.934 -13.453 39.180 1.00 34.91 294 ARG A CA 1
ATOM 2169 C C . ARG A 1 294 ? -28.890 -13.652 40.291 1.00 34.91 294 ARG A C 1
ATOM 2171 O O . ARG A 1 294 ? -28.283 -14.723 40.337 1.00 34.91 294 ARG A O 1
ATOM 2178 N N . PRO A 1 295 ? -28.784 -12.731 41.268 1.00 35.84 295 PRO A N 1
ATOM 2179 C CA . PRO A 1 295 ? -28.087 -13.031 42.510 1.00 35.84 295 PRO A CA 1
ATOM 2180 C C . PRO A 1 295 ? -28.686 -14.302 43.118 1.00 35.84 295 PRO A C 1
ATOM 2182 O O . PRO A 1 295 ? -29.873 -14.359 43.438 1.00 35.84 295 PRO A O 1
ATOM 2185 N N . MET A 1 296 ? -27.863 -15.339 43.229 1.00 34.22 296 MET A N 1
ATOM 2186 C CA . MET A 1 296 ? -28.194 -16.588 43.902 1.00 34.22 296 MET A CA 1
ATOM 2187 C C . MET A 1 296 ? -27.989 -16.383 45.410 1.00 34.22 296 MET A C 1
ATOM 2189 O O . MET A 1 296 ? -27.079 -16.947 45.997 1.00 34.22 296 MET A O 1
ATOM 2193 N N . TRP A 1 297 ? -28.796 -15.511 46.016 1.00 41.28 297 TRP A N 1
ATOM 2194 C CA . TRP A 1 297 ? -28.918 -15.375 47.469 1.00 41.28 297 TRP A CA 1
ATOM 2195 C C . TRP A 1 297 ? -30.390 -15.136 47.797 1.00 41.28 297 TRP A C 1
ATOM 2197 O O . TRP A 1 297 ? -30.883 -14.011 47.798 1.00 41.28 297 TRP A O 1
ATOM 2207 N N . THR A 1 298 ? -31.112 -16.235 47.978 1.00 36.56 298 THR A N 1
ATOM 2208 C CA . THR A 1 298 ? -32.468 -16.274 48.523 1.00 36.56 298 THR A CA 1
ATOM 2209 C C . THR A 1 298 ? -32.450 -16.037 50.033 1.00 36.56 298 THR A C 1
ATOM 2211 O O . THR A 1 298 ? -31.702 -16.699 50.746 1.00 36.56 298 THR A O 1
ATOM 2214 N N . ASP A 1 299 ? -33.309 -15.110 50.458 1.00 40.34 299 ASP A N 1
ATOM 2215 C CA . ASP A 1 299 ? -34.060 -15.030 51.716 1.00 40.34 299 ASP A CA 1
ATOM 2216 C C . ASP A 1 299 ? -33.389 -15.424 53.038 1.00 40.34 299 ASP A C 1
ATOM 2218 O O . ASP A 1 299 ? -33.482 -16.560 53.493 1.00 40.34 299 ASP A O 1
ATOM 2222 N N . HIS A 1 300 ? -32.936 -14.403 53.768 1.00 37.84 300 HIS A N 1
ATOM 2223 C 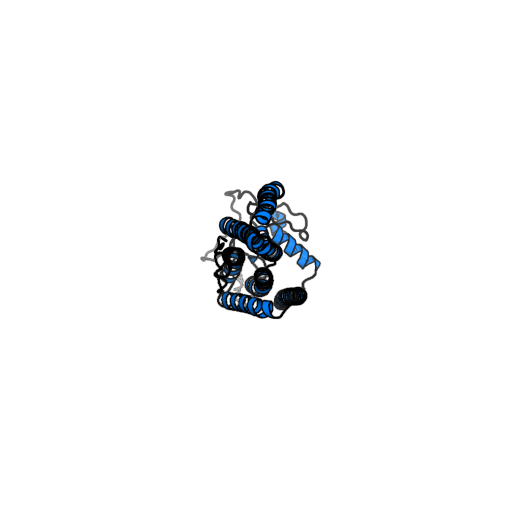CA . HIS A 1 300 ? -33.161 -14.326 55.213 1.00 37.84 300 HIS A CA 1
ATOM 2224 C C . HIS A 1 300 ? -33.607 -12.908 55.593 1.00 37.84 300 HIS A C 1
ATOM 2226 O O . HIS A 1 300 ? -32.859 -12.127 56.175 1.00 37.84 300 HIS A O 1
ATOM 2232 N N . ALA A 1 301 ? -34.850 -12.565 55.246 1.00 36.34 301 ALA A N 1
ATOM 2233 C CA . ALA A 1 301 ? -35.544 -11.446 55.869 1.00 36.34 301 ALA A CA 1
ATOM 2234 C C . ALA A 1 301 ? -36.165 -11.934 57.187 1.00 36.34 301 ALA A C 1
ATOM 2236 O O . ALA A 1 301 ? -37.179 -12.631 57.197 1.00 36.34 301 ALA A O 1
ATOM 2237 N N . VAL A 1 302 ? -35.531 -11.580 58.303 1.00 38.84 302 VAL A N 1
ATOM 2238 C CA . VAL A 1 302 ? -36.145 -11.638 59.632 1.00 38.84 302 VAL A CA 1
ATOM 2239 C C . VAL A 1 302 ? -37.218 -10.547 59.683 1.00 38.84 302 VAL A C 1
ATOM 2241 O O . VAL A 1 302 ? -36.908 -9.361 59.576 1.00 38.84 302 VAL A O 1
ATOM 2244 N N . GLN A 1 303 ? -38.484 -10.949 59.806 1.00 34.09 303 GLN A N 1
ATOM 2245 C CA . GLN A 1 303 ? -39.591 -10.048 60.134 1.00 34.09 303 GLN A CA 1
ATOM 2246 C C . GLN A 1 303 ? -39.456 -9.570 61.590 1.00 34.09 303 GLN A C 1
ATOM 2248 O O . GLN A 1 303 ? -39.215 -10.402 62.466 1.00 34.09 303 GLN A O 1
ATOM 2253 N N . PRO A 1 304 ? -39.651 -8.275 61.889 1.00 35.47 304 PRO A N 1
ATOM 2254 C CA . PRO A 1 304 ? -39.883 -7.826 63.251 1.00 35.47 304 PRO A CA 1
ATOM 2255 C C . PRO A 1 304 ? -41.391 -7.867 63.538 1.00 35.47 304 PRO A C 1
ATOM 2257 O O . PRO A 1 304 ? -42.145 -7.054 63.002 1.00 35.47 304 PRO A O 1
ATOM 2260 N N . GLU A 1 305 ? -41.836 -8.795 64.386 1.00 39.38 305 GLU A N 1
ATOM 2261 C CA . GLU A 1 305 ? -43.165 -8.704 65.001 1.00 39.38 305 GLU A CA 1
ATOM 2262 C C . GLU A 1 305 ? -43.094 -7.922 66.320 1.00 39.38 305 GLU A C 1
ATOM 2264 O O . GLU A 1 305 ? -42.164 -8.072 67.117 1.00 39.38 305 GLU A O 1
ATOM 2269 N N . ARG A 1 306 ? -44.084 -7.040 66.478 1.00 36.72 306 ARG A N 1
ATOM 2270 C CA . ARG A 1 306 ? -44.494 -6.397 67.728 1.00 36.72 306 ARG A CA 1
ATOM 2271 C C . ARG A 1 306 ? -45.310 -7.362 68.573 1.00 36.72 306 ARG A C 1
ATOM 2273 O O . ARG A 1 306 ? -46.062 -8.147 67.960 1.00 36.72 306 ARG A O 1
#

Foldseek 3Di:
DDDDDDDDPVVPPPPDDDPVLLVLLLVLLVLLLCLLLVLLLVLLVQAHDSPLSVVLLVVLLVCLVVCLVPDDPVVLVVVLVVLQCVLVVVLVVPDPDDDDPVNVVQVLQLQLQAAACNPPDPSNSSSSSRSSNLSNQLSNCSSVLVLLSNLCSSVVSSSSNQSSVSRDPVSNVSNLVSSLSNLLSSCCVVPNDVRSVVVVVVSVCCVVVVCVVCVDRSNDDDRGDGPPDDDDPDQVCCVVPPQKDDDPDDPPPPDPDDPDDDDDPDDDDDDPDDFDGDRPVGTIRDDGPPPPPDDPDDDDDDDDDD